Protein AF-A0A4P2Q8H9-F1 (afdb_monomer)

Solvent-accessible surface area (backbone atoms only — not comparable to full-atom values): 14369 Å² total; per-residue (Å²): 110,72,77,58,32,63,57,34,48,79,73,37,26,34,75,40,82,74,51,70,56,96,88,41,79,36,71,43,71,35,49,57,76,46,55,92,71,66,70,66,67,62,47,38,24,31,23,75,58,88,74,45,71,41,70,80,34,80,90,81,62,42,73,41,63,75,48,62,61,93,50,45,43,73,49,68,64,86,59,54,69,67,22,42,27,29,47,59,52,37,52,49,51,14,66,76,68,71,44,85,46,67,70,56,25,50,54,51,50,53,48,53,44,59,69,21,51,59,84,93,36,59,31,54,53,42,51,56,49,24,49,54,68,68,35,64,93,35,42,56,52,29,58,31,82,38,37,29,26,44,68,82,78,64,73,69,56,52,73,73,59,39,73,77,53,55,71,74,42,56,37,54,26,38,34,36,34,46,64,77,41,35,36,37,42,38,66,48,48,68,77,56,38,26,46,98,86,68,44,84,27,69,67,47,38,53,50,52,56,49,51,53,50,52,42,41,76,73,40,34,49,78,45,78,40,53,32,86,66,32,78,52,80,79,32,35,58,56,49,36,55,49,52,54,51,50,29,62,74,71,69,60,62,58,74,128

Sequence (256 aa):
MQTINKTLRRCGVELRETGNEGGYPVFTMVSLFRGNQGRPKNLIFASPVKPDLRFRDAVNNDIEIVANADRVLVYDRPIGTDGLRWRDLQSWWADAYGIASEEESKRTLYRRLKESLPEESPPQRLLFRAFFESFRSEVPALPALLPEVWLHWDPKTVRERGPDALARFRMDFLLLLPANVRIVIEVDGKSHYTDENGRACATKYAAMMAADRDLRLAGYDVYRFGAVELESDDDVKRVKDFFAALFKKYGVTAER

Foldseek 3Di:
DVVVQVVVVVVQWGWDFADADPNHTDTDIAGVLLPCPDFPQKWKFLALDDFDWDQPDPVSRRIDGPPDPVRIDIDRDTAGLFWAAPLNVLVSQCVVVVPPDSVVSSVVVLVSQLVSADPVQLLLNQLSVLVCVLQVVLRRQHFDWTAFIADDDDPVVCVVPDDVVRVLRTAGTWTQGHSRAIETEHEDEQVQQADPVSHGDVVSVVVNVVSVVVCVSNRYHYHYHYSVCRDDNVSSVVSSVVVVVVCVVVVRDSDD

Mean predicted aligned error: 9.06 Å

Structure (mmCIF, N/CA/C/O backbone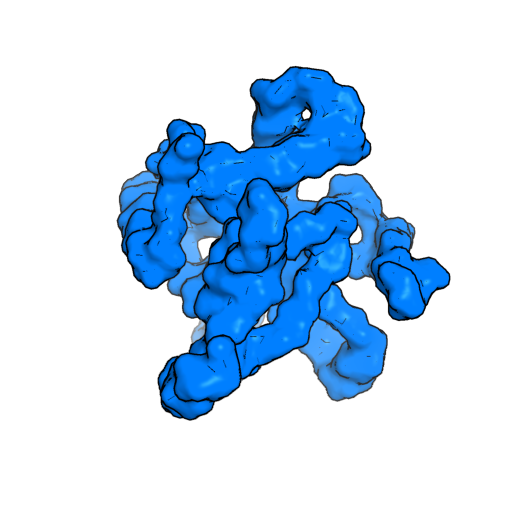):
data_AF-A0A4P2Q8H9-F1
#
_entry.id   AF-A0A4P2Q8H9-F1
#
loop_
_atom_site.group_PDB
_atom_site.id
_atom_site.type_symbol
_atom_site.label_atom_id
_atom_site.label_alt_id
_atom_site.label_comp_id
_atom_site.label_asym_id
_atom_site.label_entity_id
_atom_site.label_seq_id
_atom_site.pdbx_PDB_ins_code
_atom_site.Cartn_x
_atom_site.Cartn_y
_atom_site.Cartn_z
_atom_site.occupancy
_atom_site.B_iso_or_equiv
_atom_site.auth_seq_id
_atom_site.auth_comp_id
_atom_site.auth_asym_id
_atom_site.auth_atom_id
_atom_site.pdbx_PDB_model_num
ATOM 1 N N . MET A 1 1 ? -33.352 7.399 2.316 1.00 59.47 1 MET A N 1
ATOM 2 C CA . MET A 1 1 ? -32.181 6.717 1.712 1.00 59.47 1 MET A CA 1
ATOM 3 C C . MET A 1 1 ? -32.302 6.556 0.188 1.00 59.47 1 MET A C 1
ATOM 5 O O . MET A 1 1 ? -31.477 7.119 -0.521 1.00 59.47 1 MET A O 1
ATOM 9 N N . GLN A 1 2 ? -33.347 5.900 -0.346 1.00 66.75 2 GLN A N 1
ATOM 10 C CA . GLN A 1 2 ? -33.516 5.699 -1.804 1.00 66.75 2 GLN A CA 1
ATOM 11 C C . GLN A 1 2 ? -33.539 6.998 -2.637 1.00 66.75 2 GLN A C 1
ATOM 13 O O . GLN A 1 2 ? -32.914 7.051 -3.695 1.00 66.75 2 GLN A O 1
ATOM 18 N N . THR A 1 3 ? -34.185 8.065 -2.152 1.00 78.31 3 THR A N 1
ATOM 19 C CA . THR A 1 3 ? -34.241 9.362 -2.854 1.00 78.31 3 THR A CA 1
ATOM 20 C C . THR A 1 3 ? -32.865 10.019 -2.989 1.00 78.31 3 THR A C 1
ATOM 22 O O . THR A 1 3 ? -32.535 10.537 -4.050 1.00 78.31 3 THR A O 1
ATOM 25 N N . ILE A 1 4 ? -32.037 9.940 -1.941 1.00 81.00 4 ILE A N 1
ATOM 26 C CA . ILE A 1 4 ? -30.677 10.500 -1.919 1.00 81.00 4 ILE A CA 1
ATOM 27 C C . ILE A 1 4 ? -29.755 9.657 -2.812 1.00 81.00 4 ILE A C 1
ATOM 29 O O . ILE A 1 4 ? -29.062 10.191 -3.679 1.00 81.00 4 ILE A O 1
ATOM 33 N N . ASN A 1 5 ? -29.822 8.327 -2.680 1.00 84.38 5 ASN A N 1
ATOM 34 C CA . ASN A 1 5 ? -29.001 7.406 -3.468 1.00 84.38 5 ASN A CA 1
ATOM 35 C C . ASN A 1 5 ? -29.280 7.489 -4.973 1.00 84.38 5 ASN A C 1
ATOM 37 O O . ASN A 1 5 ? -28.366 7.268 -5.759 1.00 84.38 5 ASN A O 1
ATOM 41 N N . LYS A 1 6 ? -30.493 7.862 -5.403 1.00 83.81 6 LYS A N 1
ATOM 42 C CA . LYS A 1 6 ? -30.805 8.092 -6.825 1.00 83.81 6 LYS A CA 1
ATOM 43 C C . LYS A 1 6 ? -29.909 9.167 -7.451 1.00 83.81 6 LYS A C 1
ATOM 45 O O . LYS A 1 6 ? -29.475 9.005 -8.591 1.00 83.81 6 LYS A O 1
ATOM 50 N N . THR A 1 7 ? -29.629 10.239 -6.713 1.00 83.12 7 THR A N 1
ATOM 51 C CA . THR A 1 7 ? -28.750 11.326 -7.166 1.00 83.12 7 THR A CA 1
ATOM 52 C C . THR A 1 7 ? -27.285 10.960 -6.963 1.00 83.12 7 THR A C 1
ATOM 54 O O . THR A 1 7 ? -26.507 11.062 -7.907 1.00 83.12 7 THR A O 1
ATOM 57 N N . LEU A 1 8 ? -26.923 10.445 -5.782 1.00 83.44 8 LEU A N 1
ATOM 58 C CA . LEU A 1 8 ? -25.548 10.042 -5.459 1.00 83.44 8 LEU A CA 1
ATOM 59 C C . LEU A 1 8 ? -24.992 9.002 -6.443 1.00 83.44 8 LEU A C 1
ATOM 61 O O . LEU A 1 8 ? -23.836 9.097 -6.852 1.00 83.44 8 LEU A O 1
ATOM 65 N N . ARG A 1 9 ? -25.833 8.071 -6.915 1.00 82.25 9 ARG A N 1
ATOM 66 C CA . ARG A 1 9 ? -25.443 7.052 -7.901 1.00 82.25 9 ARG A CA 1
ATOM 67 C C . ARG A 1 9 ? -24.940 7.644 -9.211 1.00 82.25 9 ARG A C 1
ATOM 69 O O . ARG A 1 9 ? -24.030 7.084 -9.812 1.00 82.25 9 ARG A O 1
ATOM 76 N N . ARG A 1 10 ? -25.478 8.793 -9.633 1.00 79.88 10 ARG A N 1
ATOM 77 C CA . ARG A 1 10 ? -25.002 9.515 -10.829 1.00 79.88 10 ARG A CA 1
ATOM 78 C C . ARG A 1 10 ? -23.607 10.106 -10.628 1.00 79.88 10 ARG A C 1
ATOM 80 O O . ARG A 1 10 ? -22.887 10.296 -11.598 1.00 79.88 10 ARG A O 1
ATOM 87 N N . CYS A 1 11 ? -23.230 10.353 -9.377 1.00 76.19 11 CYS A N 1
ATOM 88 C CA . CYS A 1 11 ? -21.899 10.783 -8.960 1.00 76.19 11 CYS A CA 1
ATOM 89 C C . CYS A 1 11 ? -20.991 9.600 -8.581 1.00 76.19 11 CYS A C 1
ATOM 91 O O . CYS A 1 11 ? -19.880 9.816 -8.105 1.00 76.19 11 CYS A O 1
ATOM 93 N N . GLY A 1 12 ? -21.449 8.355 -8.765 1.00 70.69 12 GLY A N 1
ATOM 94 C CA . GLY A 1 12 ? -20.651 7.169 -8.469 1.00 70.69 12 GLY A CA 1
ATOM 95 C C . GLY A 1 12 ? -20.454 6.869 -6.993 1.00 70.69 12 GLY A C 1
ATOM 96 O O . GLY A 1 12 ? -19.470 6.223 -6.635 1.00 70.69 12 GLY A O 1
ATOM 97 N N . VAL A 1 13 ? -21.358 7.338 -6.138 1.00 79.75 13 VAL A N 1
ATOM 98 C CA . VAL A 1 13 ? -21.360 7.062 -4.701 1.00 79.75 13 VAL A CA 1
ATOM 99 C C . VAL A 1 13 ? -22.746 6.602 -4.259 1.00 79.75 13 VAL A C 1
ATOM 101 O O . VAL A 1 13 ? -23.753 6.889 -4.903 1.00 79.75 13 VAL A O 1
ATOM 104 N N . GLU A 1 14 ? -22.833 5.872 -3.159 1.00 84.44 14 GLU A N 1
ATOM 105 C CA . GLU A 1 14 ? -24.098 5.620 -2.478 1.00 84.44 14 GLU A CA 1
ATOM 106 C C . GLU A 1 14 ? -23.918 5.725 -0.971 1.00 84.44 14 GLU A C 1
ATOM 108 O O . GLU A 1 14 ? -22.868 5.399 -0.429 1.00 84.44 14 GLU A O 1
ATOM 113 N N . LEU A 1 15 ? -24.954 6.186 -0.287 1.00 85.19 15 LEU A N 1
ATOM 114 C CA . LEU A 1 15 ? -25.038 6.098 1.154 1.00 85.19 15 LEU A CA 1
ATOM 115 C C . LEU A 1 15 ? -25.428 4.659 1.516 1.00 85.19 15 LEU A C 1
ATOM 117 O O . LEU A 1 15 ? -26.455 4.164 1.041 1.00 85.19 15 LEU A O 1
ATOM 121 N N . ARG A 1 16 ? -24.617 3.985 2.330 1.00 79.88 16 ARG A N 1
ATOM 122 C CA . ARG A 1 16 ? -24.868 2.622 2.810 1.00 79.88 16 ARG A CA 1
ATOM 123 C C . ARG A 1 16 ? -24.842 2.611 4.332 1.00 79.88 16 ARG A C 1
ATOM 125 O O . ARG A 1 16 ? -24.010 3.277 4.937 1.00 79.88 16 ARG A O 1
ATOM 132 N N . GLU A 1 17 ? -25.763 1.871 4.938 1.00 81.88 17 GLU A N 1
ATOM 133 C CA . GLU A 1 17 ? -25.714 1.584 6.371 1.00 81.88 17 GLU A CA 1
ATOM 134 C C . GLU A 1 17 ? -24.533 0.648 6.634 1.00 81.88 17 GLU A C 1
ATOM 136 O O . GLU A 1 17 ? -24.428 -0.417 6.022 1.00 81.88 17 GLU A O 1
ATOM 141 N N . THR A 1 18 ? -23.606 1.076 7.481 1.00 72.12 18 THR A N 1
ATOM 142 C CA . THR A 1 18 ? -22.336 0.376 7.714 1.00 72.12 18 THR A CA 1
ATOM 143 C C . THR A 1 18 ? -22.093 0.007 9.164 1.00 72.12 18 THR A C 1
ATOM 145 O O . THR A 1 18 ? -21.139 -0.718 9.442 1.00 72.12 18 THR A O 1
ATOM 148 N N . GLY A 1 19 ? -22.936 0.472 10.081 1.00 71.38 19 GLY A N 1
ATOM 149 C CA . GLY A 1 19 ? -22.809 0.163 11.495 1.00 71.38 19 GLY A CA 1
ATOM 150 C C . GLY A 1 19 ? -24.000 0.649 12.302 1.00 71.38 19 GLY A C 1
ATOM 151 O O . GLY A 1 19 ? -24.980 1.152 11.756 1.00 71.38 19 GLY A O 1
ATOM 152 N N . ASN A 1 20 ? -23.886 0.503 13.614 1.00 79.50 20 ASN A N 1
ATOM 153 C CA . ASN A 1 20 ? -24.847 0.993 14.586 1.00 79.50 20 ASN A CA 1
ATOM 154 C C . ASN A 1 20 ? -24.067 1.607 15.754 1.00 79.50 20 ASN A C 1
ATOM 156 O O . ASN A 1 20 ? -23.158 0.966 16.278 1.00 79.50 20 ASN A O 1
ATOM 160 N N . GLU A 1 21 ? -24.408 2.833 16.136 1.00 73.56 21 GLU A N 1
ATOM 161 C CA . GLU A 1 21 ? -23.806 3.541 17.262 1.00 73.56 21 GLU A CA 1
ATOM 162 C C . GLU A 1 21 ? -24.919 4.027 18.194 1.00 73.56 21 GLU A C 1
ATOM 164 O O . GLU A 1 21 ? -25.813 4.773 17.793 1.00 73.56 21 GLU A O 1
ATOM 169 N N . GLY A 1 22 ? -24.918 3.540 19.438 1.00 71.69 22 GLY A N 1
ATOM 170 C CA . GLY A 1 22 ? -25.931 3.909 20.434 1.00 71.69 22 GLY A CA 1
ATOM 171 C C . GLY A 1 22 ? -27.374 3.546 20.052 1.00 71.69 22 GLY A C 1
ATOM 172 O O . GLY A 1 22 ? -28.301 4.215 20.500 1.00 71.69 22 GLY A O 1
ATOM 173 N N . GLY A 1 23 ? -27.580 2.526 19.211 1.00 76.81 23 GLY A N 1
ATOM 174 C CA . GLY A 1 23 ? -28.897 2.134 18.700 1.00 76.81 23 GLY A CA 1
ATOM 175 C C . GLY A 1 23 ? -29.284 2.811 17.381 1.00 76.81 23 GLY A C 1
ATOM 176 O O . GLY A 1 23 ? -30.289 2.423 16.784 1.00 76.81 23 GLY A O 1
ATOM 177 N N . TYR A 1 24 ? -28.487 3.763 16.887 1.00 76.38 24 TYR A N 1
ATOM 178 C CA . TYR A 1 24 ? -28.752 4.482 15.644 1.00 76.38 24 TYR A CA 1
ATOM 179 C C . TYR A 1 24 ? -27.911 3.938 14.482 1.00 76.38 24 TYR A C 1
ATOM 181 O O . TYR A 1 24 ? -26.711 3.710 14.648 1.00 76.38 24 TYR A O 1
ATOM 189 N N . PRO A 1 25 ? -28.503 3.742 13.290 1.00 80.81 25 PRO A N 1
ATOM 190 C CA . PRO A 1 25 ? -27.762 3.295 12.117 1.00 80.81 25 PRO A CA 1
ATOM 191 C C . PRO A 1 25 ? -26.747 4.354 11.669 1.00 80.81 25 PRO A C 1
ATOM 193 O O . PRO A 1 25 ? -27.095 5.510 11.417 1.00 80.81 25 PRO A O 1
ATOM 196 N N . VAL A 1 26 ? -25.489 3.936 11.532 1.00 80.31 26 VAL A N 1
ATOM 197 C CA . VAL A 1 26 ? -24.398 4.747 10.986 1.00 80.31 26 VAL A CA 1
ATOM 198 C C . VAL A 1 26 ? -24.323 4.508 9.488 1.00 80.31 26 VAL A C 1
ATOM 200 O O . VAL A 1 26 ? -24.253 3.367 9.023 1.00 80.31 26 VAL A O 1
ATOM 203 N N . PHE A 1 27 ? -24.304 5.597 8.728 1.00 82.06 27 PHE A N 1
ATOM 204 C CA . PHE A 1 27 ? -24.235 5.562 7.276 1.00 82.06 27 PHE A CA 1
ATOM 205 C C . PHE A 1 27 ? -22.916 6.146 6.781 1.00 82.06 27 PHE A C 1
ATOM 207 O O . PHE A 1 27 ? -22.535 7.243 7.182 1.00 82.06 27 PHE A O 1
ATOM 214 N N . THR A 1 28 ? -22.259 5.467 5.843 1.00 73.75 28 THR A N 1
ATOM 215 C CA . THR A 1 28 ? -21.120 6.029 5.102 1.00 73.75 28 THR A CA 1
ATOM 216 C C . THR A 1 28 ? -21.429 6.148 3.619 1.00 73.75 28 THR A C 1
ATOM 218 O O . THR A 1 28 ? -22.194 5.368 3.048 1.00 73.75 28 THR A O 1
ATOM 221 N N . MET A 1 29 ? -20.814 7.143 2.977 1.00 74.62 29 MET A N 1
ATOM 222 C CA . MET A 1 29 ? -20.752 7.193 1.521 1.00 74.62 29 MET A CA 1
ATOM 223 C C . MET A 1 29 ? -19.716 6.185 1.034 1.00 74.62 29 MET A C 1
ATOM 225 O O . MET A 1 29 ? -18.536 6.288 1.359 1.00 74.62 29 MET A O 1
ATOM 229 N N . VAL A 1 30 ? -20.157 5.226 0.230 1.00 71.00 30 VAL A N 1
ATOM 230 C CA . VAL A 1 30 ? -19.296 4.255 -0.439 1.00 71.00 30 VAL A CA 1
ATOM 231 C C . VAL A 1 30 ? -19.239 4.579 -1.926 1.00 71.00 30 VAL A C 1
ATOM 233 O O . VAL A 1 30 ? -20.244 4.948 -2.532 1.00 71.00 30 VAL A O 1
ATOM 236 N N . SER A 1 31 ? -18.060 4.464 -2.532 1.00 68.06 31 SER A N 1
ATOM 237 C CA . SER A 1 31 ? -17.944 4.577 -3.986 1.00 68.06 31 SER A CA 1
ATOM 238 C C . SER A 1 31 ? -18.586 3.362 -4.657 1.00 68.06 31 SER A C 1
ATOM 240 O O . SER A 1 31 ? -18.424 2.236 -4.204 1.00 68.06 31 SER A O 1
ATOM 242 N N . LEU A 1 32 ? -19.310 3.596 -5.747 1.00 64.25 32 LEU A N 1
ATOM 243 C CA . LEU A 1 32 ? -19.867 2.562 -6.621 1.00 64.25 32 LEU A CA 1
ATOM 244 C C . LEU A 1 32 ? -18.863 2.107 -7.681 1.00 64.25 32 LEU A C 1
ATOM 246 O O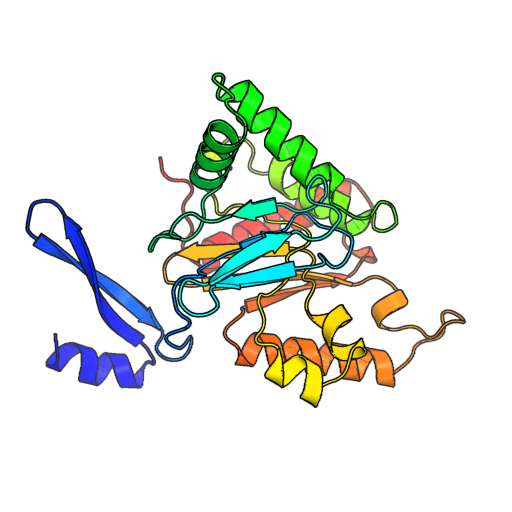 . LEU A 1 32 ? -18.962 0.992 -8.183 1.00 64.25 32 LEU A O 1
ATOM 250 N N . PHE A 1 33 ? -17.910 2.974 -8.031 1.00 56.66 33 PHE A N 1
ATOM 251 C CA . PHE A 1 33 ? -16.855 2.673 -9.002 1.00 56.66 33 PHE A CA 1
ATOM 252 C C . PHE A 1 33 ? -15.749 1.810 -8.397 1.00 56.66 33 PHE A C 1
ATOM 254 O O . PHE A 1 33 ? -15.178 0.962 -9.075 1.00 56.66 33 PHE A O 1
ATOM 261 N N . ARG A 1 34 ? -15.486 1.975 -7.097 1.00 58.12 34 ARG A N 1
ATOM 262 C CA . ARG A 1 34 ? -14.737 0.999 -6.305 1.00 58.12 34 ARG A CA 1
ATOM 263 C C . ARG A 1 34 ? -15.758 -0.053 -5.902 1.00 58.12 34 ARG A C 1
ATOM 265 O O . ARG A 1 34 ? -16.435 0.131 -4.901 1.00 58.12 34 ARG A O 1
ATOM 272 N N . GLY A 1 35 ? -15.979 -1.047 -6.766 1.00 44.06 35 GLY A N 1
ATOM 273 C CA . GLY A 1 35 ? -17.073 -2.015 -6.634 1.00 44.06 35 GLY A CA 1
ATOM 274 C C . GLY A 1 35 ? -17.166 -2.674 -5.252 1.00 44.06 35 GLY A C 1
ATOM 275 O O . GLY A 1 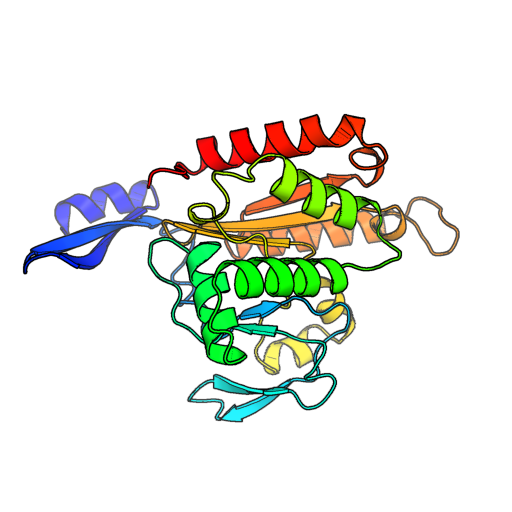35 ? -16.338 -2.451 -4.374 1.00 44.06 35 GLY A O 1
ATOM 276 N N . ASN A 1 36 ? -18.163 -3.541 -5.066 1.00 41.69 36 ASN A N 1
ATOM 277 C CA . ASN A 1 36 ? -18.359 -4.362 -3.863 1.00 41.69 36 ASN A CA 1
ATOM 278 C C . ASN A 1 36 ? -17.244 -5.426 -3.718 1.00 41.69 36 ASN A C 1
ATOM 280 O O . ASN A 1 36 ? -17.510 -6.619 -3.615 1.00 41.69 36 ASN A O 1
ATOM 284 N N . GLN A 1 37 ? -15.988 -4.988 -3.784 1.00 50.31 37 GLN A N 1
ATOM 285 C CA . GLN A 1 37 ? -14.780 -5.711 -3.469 1.00 50.31 37 GLN A CA 1
ATOM 286 C C . GLN A 1 37 ? -14.950 -6.084 -2.003 1.00 50.31 37 GLN A C 1
ATOM 288 O O . GLN A 1 37 ? -14.787 -5.228 -1.133 1.00 50.31 37 GLN A O 1
ATOM 293 N N . GLY A 1 38 ? -15.412 -7.309 -1.740 1.00 49.09 38 GLY A N 1
ATOM 294 C CA . GLY A 1 38 ? -15.727 -7.774 -0.394 1.00 49.09 38 GLY A CA 1
ATOM 295 C C . GLY A 1 38 ? -14.616 -7.426 0.598 1.00 49.09 38 GLY A C 1
ATOM 296 O O . GLY A 1 38 ? -13.462 -7.211 0.205 1.00 49.09 38 GLY A O 1
ATOM 297 N N . ARG A 1 39 ? -14.967 -7.346 1.888 1.00 51.59 39 ARG A N 1
ATOM 298 C CA . ARG A 1 39 ? -13.966 -7.177 2.950 1.00 51.59 39 ARG A CA 1
ATOM 299 C C . ARG A 1 39 ? -12.846 -8.201 2.706 1.00 51.59 39 ARG A C 1
ATOM 301 O O . ARG A 1 39 ? -13.188 -9.371 2.507 1.00 51.59 39 ARG A O 1
ATOM 308 N N . PRO A 1 40 ? -11.567 -7.783 2.623 1.00 54.22 40 PRO A N 1
ATOM 309 C CA . PRO A 1 40 ? -10.467 -8.716 2.414 1.00 54.22 40 PRO A CA 1
ATOM 310 C C . PRO A 1 40 ? -10.580 -9.822 3.460 1.00 54.22 40 PRO A C 1
ATOM 312 O O . PRO A 1 40 ? -10.629 -9.517 4.647 1.00 54.22 40 PRO A O 1
ATOM 315 N N . LYS A 1 41 ? -10.738 -11.075 3.018 1.00 60.00 41 LYS A N 1
ATOM 316 C CA . LYS A 1 41 ? -10.956 -12.193 3.945 1.00 60.00 41 LYS A CA 1
ATOM 317 C C . LYS A 1 41 ? -9.658 -12.577 4.647 1.00 60.00 41 LYS A C 1
ATOM 319 O O . LYS A 1 41 ? -9.672 -12.734 5.852 1.00 60.00 41 LYS A O 1
ATOM 324 N N . ASN A 1 42 ? -8.561 -12.636 3.889 1.00 68.25 42 ASN A N 1
ATOM 325 C CA . ASN A 1 42 ? -7.206 -12.852 4.388 1.00 68.25 42 ASN A CA 1
ATOM 326 C C . ASN A 1 42 ? -6.241 -11.939 3.629 1.00 68.25 42 ASN A C 1
ATOM 328 O O . ASN A 1 42 ? -6.324 -11.833 2.400 1.00 68.25 42 ASN A O 1
ATOM 332 N N . LEU A 1 43 ? -5.330 -11.291 4.349 1.00 82.19 43 LEU A N 1
ATOM 333 C CA . LEU A 1 43 ? -4.305 -10.421 3.782 1.00 82.19 43 LEU A CA 1
ATOM 334 C C . LEU A 1 43 ? -2.932 -11.045 4.002 1.00 82.19 43 LEU A C 1
ATOM 336 O O . LEU A 1 43 ? -2.520 -11.256 5.139 1.00 82.19 43 LEU A O 1
ATOM 340 N N . ILE A 1 44 ? -2.241 -11.345 2.905 1.00 85.88 44 ILE A N 1
ATOM 341 C CA . ILE A 1 44 ? -0.940 -12.012 2.920 1.00 85.88 44 ILE A CA 1
ATOM 342 C C . ILE A 1 44 ? 0.133 -10.970 2.621 1.00 85.88 44 ILE A C 1
ATOM 344 O O . ILE A 1 44 ? 0.103 -10.345 1.563 1.00 85.88 44 ILE A O 1
ATOM 348 N N . PHE A 1 45 ? 1.057 -10.753 3.549 1.00 91.19 45 PHE A N 1
ATOM 349 C CA . PHE A 1 45 ? 2.037 -9.670 3.466 1.00 91.19 45 PHE A CA 1
ATOM 350 C C . PHE A 1 45 ? 3.346 -10.030 4.165 1.00 91.19 45 PHE A C 1
ATOM 352 O O . PHE A 1 45 ? 3.490 -11.107 4.753 1.00 91.19 45 PHE A O 1
ATOM 359 N N . ALA A 1 46 ? 4.308 -9.111 4.087 1.00 90.44 46 ALA A N 1
ATOM 360 C CA . ALA A 1 46 ? 5.637 -9.241 4.662 1.00 90.44 46 ALA A CA 1
ATOM 361 C C . ALA A 1 46 ? 6.343 -10.533 4.216 1.00 90.44 46 ALA A C 1
ATOM 363 O O . ALA A 1 46 ? 6.988 -11.208 5.034 1.00 90.44 46 ALA A O 1
ATOM 364 N N . SER A 1 47 ? 6.200 -10.863 2.924 1.00 84.69 47 SER A N 1
ATOM 365 C CA . SER A 1 47 ? 6.785 -12.052 2.315 1.00 84.69 47 SER A CA 1
ATOM 366 C C . SER A 1 47 ? 7.570 -11.748 1.031 1.00 84.69 47 SER A C 1
ATOM 368 O O . SER A 1 47 ? 6.959 -11.532 -0.021 1.00 84.69 47 SER A O 1
ATOM 370 N N . PRO A 1 48 ? 8.917 -11.803 1.077 1.00 73.75 48 PRO A N 1
ATOM 371 C CA . PRO A 1 48 ? 9.749 -11.514 -0.092 1.00 73.75 48 PRO A CA 1
ATOM 372 C C . PRO A 1 48 ? 9.636 -12.595 -1.176 1.00 73.75 48 PRO A C 1
ATOM 374 O O . PRO A 1 48 ? 9.905 -12.339 -2.346 1.00 73.75 48 PRO A O 1
ATOM 377 N N . VAL A 1 49 ? 9.229 -13.813 -0.811 1.00 72.12 49 VAL A N 1
ATOM 378 C CA . VAL A 1 49 ? 9.080 -14.946 -1.731 1.00 72.12 49 VAL A CA 1
ATOM 379 C C . VAL A 1 49 ? 7.604 -15.275 -1.869 1.00 72.12 49 VAL A C 1
ATOM 381 O O . VAL A 1 49 ? 6.840 -15.118 -0.923 1.00 72.12 49 VAL A O 1
ATOM 384 N N . LYS A 1 50 ? 7.194 -15.772 -3.039 1.00 67.00 50 LYS A N 1
ATOM 385 C CA . LYS A 1 50 ? 5.823 -16.243 -3.227 1.00 67.00 50 LYS A CA 1
ATOM 386 C C . LYS A 1 50 ? 5.464 -17.288 -2.162 1.00 67.00 50 LYS A C 1
ATOM 388 O O . LYS A 1 50 ? 6.127 -18.328 -2.112 1.00 67.00 50 LYS A O 1
ATOM 393 N N . PRO A 1 51 ? 4.416 -17.057 -1.355 1.00 62.97 51 PRO A N 1
ATOM 394 C CA . PRO A 1 51 ? 3.977 -18.037 -0.381 1.00 62.97 51 PRO A CA 1
ATOM 395 C C . PRO A 1 51 ? 3.343 -19.234 -1.098 1.00 62.97 51 PRO A C 1
ATOM 397 O O . PRO A 1 51 ? 2.555 -19.065 -2.034 1.00 62.97 51 PRO A O 1
ATOM 400 N N . ASP A 1 52 ? 3.682 -20.447 -0.659 1.00 65.25 52 ASP A N 1
ATOM 401 C CA . ASP A 1 52 ? 2.959 -21.653 -1.065 1.00 65.25 52 ASP A CA 1
ATOM 402 C C . ASP A 1 52 ? 1.741 -21.805 -0.149 1.00 65.25 52 ASP A C 1
ATOM 404 O O . ASP A 1 52 ? 1.873 -22.117 1.036 1.00 65.25 52 ASP A O 1
ATOM 408 N N . LEU A 1 53 ? 0.562 -21.497 -0.687 1.00 62.44 53 LEU A N 1
ATOM 409 C CA . LEU A 1 53 ? -0.701 -21.463 0.043 1.00 62.44 53 LEU A CA 1
ATOM 410 C C . LEU A 1 53 ? -1.621 -22.565 -0.478 1.00 62.44 53 LEU A C 1
ATOM 412 O O . LEU A 1 53 ? -1.885 -22.645 -1.680 1.00 62.44 53 LEU A O 1
ATOM 416 N N . ARG A 1 54 ? -2.160 -23.383 0.427 1.00 56.38 54 ARG A N 1
ATOM 417 C CA . ARG A 1 54 ? -3.222 -24.350 0.125 1.00 56.38 54 ARG A CA 1
ATOM 418 C C . ARG A 1 54 ? -4.495 -23.957 0.846 1.00 56.38 54 ARG A C 1
ATOM 420 O O . ARG A 1 54 ? -4.469 -23.570 2.006 1.00 56.38 54 ARG A O 1
ATOM 427 N N . PHE A 1 55 ? -5.621 -24.089 0.160 1.00 50.56 55 PHE A N 1
ATOM 428 C CA . PHE A 1 55 ? -6.921 -23.974 0.804 1.00 50.56 55 PHE A CA 1
ATOM 429 C C . PHE A 1 55 ? -7.230 -25.284 1.520 1.00 50.56 55 PHE A C 1
ATOM 431 O O . PHE A 1 55 ? -7.315 -26.327 0.871 1.00 50.56 55 PHE A O 1
ATOM 438 N N . ARG A 1 56 ? -7.406 -25.226 2.841 1.00 46.94 56 ARG A N 1
ATOM 439 C CA . ARG A 1 56 ? -7.987 -26.337 3.607 1.00 46.94 56 ARG A CA 1
ATOM 440 C C . ARG A 1 56 ? -9.492 -26.410 3.380 1.00 46.94 56 ARG A C 1
ATOM 442 O O . ARG A 1 56 ? -10.028 -27.496 3.189 1.00 46.94 56 ARG A O 1
ATOM 449 N N . ASP A 1 57 ? -10.142 -25.250 3.328 1.00 43.19 57 ASP A N 1
ATOM 450 C CA . ASP A 1 57 ? -11.569 -25.109 3.054 1.00 43.19 57 ASP A CA 1
ATOM 451 C C . ASP A 1 57 ? -11.806 -23.899 2.137 1.00 43.19 57 ASP A C 1
ATOM 453 O O . ASP A 1 57 ? -11.599 -22.747 2.519 1.00 43.19 57 ASP A O 1
ATOM 457 N N . ALA A 1 58 ? -12.243 -24.155 0.902 1.00 41.22 58 ALA A N 1
ATOM 458 C CA . ALA A 1 58 ? -12.526 -23.108 -0.081 1.00 41.22 58 ALA A CA 1
ATOM 459 C C . ALA A 1 58 ? -13.808 -22.310 0.234 1.00 41.22 58 ALA A C 1
ATOM 461 O O . ALA A 1 58 ? -13.940 -21.158 -0.184 1.00 41.22 58 ALA A O 1
ATOM 462 N N . VAL A 1 59 ? -14.749 -22.900 0.976 1.00 36.31 59 VAL A N 1
ATOM 463 C CA . VAL A 1 59 ? -16.008 -22.255 1.372 1.00 36.31 59 VAL A CA 1
ATOM 464 C C . VAL A 1 59 ? -15.726 -21.232 2.471 1.00 36.31 59 VAL A C 1
ATOM 466 O O . VAL A 1 59 ? -16.133 -20.070 2.361 1.00 36.31 59 VAL A O 1
ATOM 469 N N . ASN A 1 60 ? -14.937 -21.632 3.470 1.00 41.78 60 ASN A N 1
ATOM 470 C CA . ASN A 1 60 ? -14.544 -20.770 4.588 1.00 41.78 60 ASN A CA 1
ATOM 471 C C . ASN A 1 60 ? -13.307 -19.904 4.297 1.00 41.78 60 ASN A C 1
ATOM 473 O O . ASN A 1 60 ? -13.086 -18.909 4.976 1.00 41.78 60 ASN A O 1
ATOM 477 N N . ASN A 1 61 ? -12.604 -20.161 3.186 1.00 47.81 61 ASN A N 1
ATOM 478 C CA . ASN A 1 61 ? -11.336 -19.516 2.820 1.00 47.81 61 ASN A CA 1
ATOM 479 C C . ASN A 1 61 ? -10.234 -19.754 3.865 1.00 47.81 61 ASN A C 1
ATOM 481 O O . ASN A 1 61 ? -9.401 -18.878 4.089 1.00 47.81 61 ASN A O 1
ATOM 485 N N . ASP A 1 62 ? -10.205 -20.944 4.467 1.00 50.72 62 ASP A N 1
ATOM 486 C CA . ASP A 1 62 ? -9.144 -21.336 5.392 1.00 50.72 62 ASP A CA 1
ATOM 487 C C . ASP A 1 62 ? -7.869 -21.615 4.596 1.00 50.72 62 ASP A C 1
ATOM 489 O O . ASP A 1 62 ? -7.798 -22.566 3.807 1.00 50.72 62 ASP A O 1
ATOM 493 N N . ILE A 1 63 ? -6.867 -20.755 4.782 1.00 57.31 63 ILE A N 1
ATOM 494 C CA . ILE A 1 63 ? -5.577 -20.841 4.101 1.00 57.31 63 ILE A CA 1
ATOM 495 C C . ILE A 1 63 ? -4.568 -21.514 5.032 1.00 57.31 63 ILE A C 1
ATOM 497 O O . ILE A 1 63 ? -4.364 -21.090 6.165 1.00 57.31 63 ILE A O 1
ATOM 501 N N . GLU A 1 64 ? -3.893 -22.537 4.528 1.00 55.84 64 GLU A N 1
ATOM 502 C CA . GLU A 1 64 ? -2.711 -23.132 5.135 1.00 55.84 64 GLU A CA 1
ATOM 503 C C . GLU A 1 64 ? -1.463 -22.697 4.369 1.00 55.84 64 GLU A C 1
ATOM 505 O O . GLU A 1 64 ? -1.397 -22.810 3.141 1.00 55.84 64 GLU A O 1
ATOM 510 N N . ILE A 1 65 ? -0.455 -22.227 5.104 1.00 58.62 65 ILE A N 1
ATOM 511 C CA . ILE A 1 65 ? 0.875 -21.984 4.550 1.00 58.62 65 ILE A CA 1
ATOM 512 C C . ILE A 1 65 ? 1.607 -23.325 4.508 1.00 58.62 65 ILE A C 1
ATOM 514 O O . ILE A 1 65 ? 1.924 -23.903 5.544 1.00 58.62 65 ILE A O 1
ATOM 518 N N . VAL A 1 66 ? 1.867 -23.821 3.303 1.00 54.91 66 VAL A N 1
ATOM 519 C CA . VAL A 1 66 ? 2.493 -25.130 3.061 1.00 54.91 66 VAL A CA 1
ATOM 520 C C . VAL A 1 66 ? 4.001 -25.072 3.289 1.00 54.91 66 VAL A C 1
ATOM 522 O O . VAL A 1 66 ? 4.602 -26.047 3.733 1.00 54.91 66 VAL A O 1
ATOM 525 N N . ALA A 1 67 ? 4.616 -23.925 2.991 1.00 53.59 67 ALA A N 1
ATOM 526 C CA . ALA A 1 67 ? 6.046 -23.694 3.142 1.00 53.59 67 ALA A CA 1
ATOM 527 C C . ALA A 1 67 ? 6.339 -22.224 3.479 1.00 53.59 67 ALA A C 1
ATOM 529 O O . ALA A 1 67 ? 5.656 -21.323 2.993 1.00 53.59 67 ALA A O 1
ATOM 530 N N . ASN A 1 68 ? 7.399 -21.989 4.261 1.00 61.12 68 ASN A N 1
ATOM 531 C CA . ASN A 1 68 ? 7.852 -20.665 4.715 1.00 61.12 68 ASN A CA 1
ATOM 532 C C . ASN A 1 68 ? 6.857 -19.925 5.633 1.00 61.12 68 ASN A C 1
ATOM 534 O O . ASN A 1 68 ? 6.721 -18.705 5.541 1.00 61.12 68 ASN A O 1
ATOM 538 N N . ALA A 1 69 ? 6.165 -20.645 6.523 1.00 61.94 69 ALA A N 1
ATOM 539 C CA . ALA A 1 69 ? 5.228 -20.058 7.492 1.00 61.94 69 ALA A CA 1
ATOM 540 C C . ALA A 1 69 ? 5.865 -18.982 8.393 1.00 61.94 69 ALA A C 1
ATOM 542 O O . ALA A 1 69 ? 5.200 -18.033 8.788 1.00 61.94 69 ALA A O 1
ATOM 543 N N . ASP A 1 70 ? 7.165 -19.079 8.665 1.00 67.81 70 ASP A N 1
ATOM 544 C CA . ASP A 1 70 ? 7.953 -18.072 9.382 1.00 67.81 70 ASP A CA 1
ATOM 545 C C . ASP A 1 70 ? 8.168 -16.779 8.566 1.00 67.81 70 ASP A C 1
ATOM 547 O O . ASP A 1 70 ? 8.328 -15.686 9.122 1.00 67.81 70 ASP A O 1
ATOM 551 N N . ARG A 1 71 ? 8.118 -16.872 7.232 1.00 73.69 71 ARG A N 1
ATOM 552 C CA . ARG A 1 71 ? 8.432 -15.779 6.294 1.00 73.69 71 ARG A CA 1
ATOM 553 C C . ARG A 1 71 ? 7.206 -15.109 5.686 1.00 73.69 71 ARG A C 1
ATOM 555 O O . ARG A 1 71 ? 7.356 -14.273 4.798 1.00 73.69 71 ARG A O 1
ATOM 562 N N . VAL A 1 72 ? 6.006 -15.433 6.154 1.00 83.88 72 VAL A N 1
ATOM 563 C CA . VAL A 1 72 ? 4.747 -14.891 5.630 1.00 83.88 72 VAL A CA 1
ATOM 564 C C . VAL A 1 72 ? 3.871 -14.463 6.796 1.00 83.88 72 VAL A C 1
ATOM 566 O O . VAL A 1 72 ? 3.745 -15.200 7.768 1.00 83.88 72 VAL A O 1
ATOM 569 N N . LEU A 1 73 ? 3.245 -13.292 6.695 1.00 88.44 73 LEU A N 1
ATOM 570 C CA . LEU A 1 73 ? 2.197 -12.880 7.621 1.00 88.44 73 LEU A CA 1
ATOM 571 C C . LEU A 1 73 ? 0.836 -13.006 6.944 1.00 88.44 73 LEU A C 1
ATOM 573 O O . LEU A 1 73 ? 0.665 -12.578 5.803 1.00 88.44 73 LEU A O 1
ATOM 577 N N . VAL A 1 74 ? -0.125 -13.595 7.657 1.00 87.00 74 VAL A N 1
ATOM 578 C CA . VAL A 1 74 ? -1.515 -13.735 7.212 1.00 87.00 74 VAL A CA 1
ATOM 579 C C . VAL A 1 74 ? -2.401 -13.052 8.239 1.00 87.00 74 VAL A C 1
ATOM 581 O O . VAL A 1 74 ? -2.626 -13.581 9.321 1.00 87.00 74 VAL A O 1
ATOM 584 N N . TYR A 1 75 ? -2.865 -11.852 7.907 1.00 86.81 75 TYR A N 1
ATOM 585 C CA . TYR A 1 75 ? -3.833 -11.134 8.724 1.00 86.81 75 TYR A CA 1
ATOM 586 C C . TYR A 1 75 ? -5.234 -11.661 8.412 1.00 86.81 75 TYR A C 1
ATOM 588 O O . TYR A 1 75 ? -5.684 -11.610 7.263 1.00 86.81 75 TYR A O 1
ATOM 596 N N . ASP A 1 76 ? -5.894 -12.159 9.450 1.00 83.06 76 ASP A N 1
ATOM 597 C CA . ASP A 1 76 ? -7.138 -12.937 9.428 1.00 83.06 76 ASP A CA 1
ATOM 598 C C . ASP A 1 76 ? -8.295 -12.240 10.168 1.00 83.06 76 ASP A C 1
ATOM 600 O O . ASP A 1 76 ? -9.403 -12.770 10.276 1.00 83.06 76 ASP A O 1
ATOM 604 N N . ARG A 1 77 ? -8.069 -11.024 10.680 1.00 85.25 77 ARG A N 1
ATOM 605 C CA . ARG A 1 77 ? -9.117 -10.237 11.336 1.00 85.25 77 ARG A CA 1
ATOM 606 C C . ARG A 1 77 ? -9.970 -9.469 10.324 1.00 85.25 77 ARG A C 1
ATOM 608 O O . ARG A 1 77 ? -9.486 -9.063 9.267 1.00 85.25 77 ARG A O 1
ATOM 615 N N . PRO A 1 78 ? -11.241 -9.184 10.655 1.00 80.94 78 PRO A N 1
ATOM 616 C CA . PRO A 1 78 ? -12.069 -8.315 9.834 1.00 80.94 78 PRO A CA 1
ATOM 617 C C . PRO A 1 78 ? -11.481 -6.904 9.722 1.00 80.94 78 PRO A C 1
ATOM 619 O O . PRO A 1 78 ? -11.194 -6.261 10.729 1.00 80.94 78 PRO A O 1
ATOM 622 N N . ILE A 1 79 ? -11.387 -6.390 8.496 1.00 82.69 79 ILE A N 1
ATOM 623 C CA . ILE A 1 79 ? -10.998 -4.998 8.236 1.00 82.69 79 ILE A CA 1
ATOM 624 C C . ILE A 1 79 ? -12.256 -4.124 8.234 1.00 82.69 79 ILE A C 1
ATOM 626 O O . ILE A 1 79 ? -13.205 -4.375 7.478 1.00 82.69 79 ILE A O 1
ATOM 630 N N . GLY A 1 80 ? -12.277 -3.134 9.128 1.00 73.56 80 GLY A N 1
ATOM 631 C CA . GLY A 1 80 ? -13.405 -2.233 9.351 1.00 73.56 80 GLY A CA 1
ATOM 632 C C . GLY A 1 80 ? -13.553 -1.145 8.284 1.00 73.56 80 GLY A C 1
ATOM 633 O O . GLY A 1 80 ? -12.787 -1.057 7.326 1.00 73.56 80 GLY A O 1
ATOM 634 N N . THR A 1 81 ? -14.550 -0.277 8.462 1.00 77.19 81 THR A N 1
ATOM 635 C CA . THR A 1 81 ? -14.790 0.889 7.587 1.00 77.19 81 THR A CA 1
ATOM 636 C C . THR A 1 81 ? -13.681 1.934 7.642 1.00 77.19 81 THR A C 1
ATOM 638 O O . THR A 1 81 ? -13.568 2.734 6.715 1.00 77.19 81 THR A O 1
ATOM 641 N N . ASP A 1 82 ? -12.871 1.901 8.700 1.00 82.38 82 ASP A N 1
ATOM 642 C CA . ASP A 1 82 ? -11.690 2.736 8.924 1.00 82.38 82 ASP A CA 1
ATOM 643 C C . ASP A 1 82 ? -10.439 2.262 8.169 1.00 82.38 82 ASP A C 1
ATOM 645 O O . ASP A 1 82 ? -9.389 2.899 8.257 1.00 82.38 82 ASP A O 1
ATOM 649 N N . GLY A 1 83 ? -10.533 1.151 7.434 1.00 88.56 83 GLY A N 1
ATOM 650 C CA . GLY A 1 83 ? -9.370 0.493 6.850 1.00 88.56 83 GLY A CA 1
ATOM 651 C C . GLY A 1 83 ? -8.591 -0.316 7.890 1.00 88.56 83 GLY A C 1
ATOM 652 O O . GLY A 1 83 ? -9.166 -0.801 8.864 1.00 88.56 83 GLY A O 1
ATOM 653 N N . LEU A 1 84 ? -7.290 -0.495 7.658 1.00 92.38 84 LEU A N 1
ATOM 654 C CA . LEU A 1 84 ? -6.382 -1.184 8.577 1.00 92.38 84 LEU A CA 1
ATOM 655 C C . LEU A 1 84 ? -5.390 -0.174 9.153 1.00 92.38 84 LEU A C 1
ATOM 657 O O . LEU A 1 84 ? -4.438 0.212 8.469 1.00 92.38 84 LEU A O 1
ATOM 661 N N . ARG A 1 85 ? -5.597 0.258 10.401 1.00 94.31 85 ARG A N 1
ATOM 662 C CA . ARG A 1 85 ? -4.673 1.175 11.083 1.00 94.31 85 ARG A CA 1
ATOM 663 C C . ARG A 1 85 ? -3.503 0.409 11.690 1.00 94.31 85 ARG A C 1
ATOM 665 O O . ARG A 1 85 ? -3.599 -0.786 11.977 1.00 94.31 85 ARG A O 1
ATOM 672 N N . TRP A 1 86 ? -2.399 1.108 11.944 1.00 95.00 86 TRP A N 1
ATOM 673 C CA . TRP A 1 86 ? -1.233 0.516 12.604 1.00 95.00 86 TRP A CA 1
ATOM 674 C C . TRP A 1 86 ? -1.583 -0.103 13.956 1.00 95.00 86 TRP A C 1
ATOM 676 O O . TRP A 1 86 ? -1.151 -1.216 14.237 1.00 95.00 86 TRP A O 1
ATOM 686 N N . ARG A 1 87 ? -2.384 0.580 14.785 1.00 93.75 87 ARG A N 1
ATOM 687 C CA . ARG A 1 87 ? -2.794 0.049 16.095 1.00 93.75 87 ARG A CA 1
ATOM 688 C C . ARG A 1 87 ? -3.542 -1.284 15.988 1.00 93.75 87 ARG A C 1
ATOM 690 O O . ARG A 1 87 ? -3.350 -2.153 16.832 1.00 93.75 87 ARG A O 1
ATOM 697 N N . ASP A 1 88 ? -4.347 -1.464 14.940 1.00 93.69 88 ASP A N 1
ATOM 698 C CA . ASP A 1 88 ? -5.136 -2.680 14.738 1.00 93.69 88 ASP A CA 1
ATOM 699 C C . ASP A 1 88 ? -4.214 -3.832 14.311 1.00 93.69 88 ASP A C 1
ATOM 701 O O . ASP A 1 88 ? -4.345 -4.957 14.795 1.00 93.69 88 ASP A O 1
ATOM 705 N N . LEU A 1 89 ? -3.225 -3.531 13.460 1.00 95.50 89 LEU A N 1
ATOM 706 C CA . LEU A 1 89 ? -2.168 -4.469 13.083 1.00 95.50 89 LEU A CA 1
ATOM 707 C C . LEU A 1 89 ? -1.270 -4.833 14.277 1.00 95.50 89 LEU A C 1
ATOM 709 O O . LEU A 1 89 ? -0.921 -5.995 14.452 1.00 95.50 89 LEU A O 1
ATOM 713 N N . GLN A 1 90 ? -0.920 -3.860 15.119 1.00 95.81 90 GLN A N 1
ATOM 714 C CA . GLN A 1 90 ? -0.119 -4.067 16.326 1.00 95.81 90 GLN A CA 1
ATOM 715 C C . GLN A 1 90 ? -0.864 -4.909 17.370 1.00 95.81 90 GLN A C 1
ATOM 717 O O . GLN A 1 90 ? -0.259 -5.788 17.981 1.00 95.81 90 GLN A O 1
ATOM 722 N N . SER A 1 91 ? -2.165 -4.674 17.562 1.00 95.19 91 SER A N 1
ATOM 723 C CA . SER A 1 91 ? -3.006 -5.503 18.433 1.00 95.19 91 SER A CA 1
ATOM 724 C C . SER A 1 91 ? -3.095 -6.935 17.908 1.00 95.19 91 SER A C 1
ATOM 726 O O . SER A 1 91 ? -2.883 -7.876 18.667 1.00 95.19 91 SER A O 1
ATOM 728 N N . TRP A 1 92 ? -3.317 -7.112 16.603 1.00 94.81 92 TRP A N 1
ATOM 729 C CA . TRP A 1 92 ? -3.283 -8.436 15.979 1.00 94.81 92 TRP A CA 1
ATOM 730 C C . TRP A 1 92 ? -1.945 -9.148 16.189 1.00 94.81 92 TRP A C 1
ATOM 732 O O . TRP A 1 92 ? -1.930 -10.307 16.589 1.00 94.81 92 TRP A O 1
ATOM 742 N N . TRP A 1 93 ? -0.831 -8.446 15.978 1.00 95.31 93 TRP A N 1
ATOM 743 C CA . TRP A 1 93 ? 0.509 -8.989 16.178 1.00 95.31 93 TRP A CA 1
ATOM 744 C C . TRP A 1 93 ? 0.760 -9.399 17.634 1.00 95.31 93 TRP A C 1
ATOM 746 O O . TRP A 1 93 ? 1.315 -10.466 17.888 1.00 95.31 93 TRP A O 1
ATOM 756 N N . ALA A 1 94 ? 0.320 -8.579 18.592 1.00 95.69 94 ALA A N 1
ATOM 757 C CA . ALA A 1 94 ? 0.439 -8.891 20.011 1.00 95.69 94 ALA A CA 1
ATOM 758 C C . ALA A 1 94 ? -0.303 -10.184 20.366 1.00 95.69 94 ALA A C 1
ATOM 760 O O . ALA A 1 94 ? 0.275 -11.070 20.992 1.00 95.69 94 ALA A O 1
ATOM 761 N N . ASP A 1 95 ? -1.544 -10.320 19.906 1.00 93.81 95 ASP A N 1
ATOM 762 C CA . ASP A 1 95 ? -2.377 -11.483 20.202 1.00 93.81 95 ASP A CA 1
ATOM 763 C C . ASP A 1 95 ? -1.863 -12.752 19.501 1.00 93.81 95 ASP A C 1
ATOM 765 O O . ASP A 1 95 ? -1.797 -13.813 20.118 1.00 93.81 95 ASP A O 1
ATOM 769 N N . ALA A 1 96 ? -1.446 -12.646 18.233 1.00 89.25 96 ALA A N 1
ATOM 770 C CA . ALA A 1 96 ? -0.952 -13.778 17.444 1.00 89.25 96 ALA A CA 1
ATOM 771 C C . ALA A 1 96 ? 0.347 -14.386 18.005 1.00 89.25 96 ALA A C 1
ATOM 773 O O . ALA A 1 96 ? 0.584 -15.583 17.845 1.00 89.25 96 ALA A O 1
ATOM 774 N N . TYR A 1 97 ? 1.175 -13.577 18.675 1.00 90.75 97 TYR A N 1
ATOM 775 C CA . TYR A 1 97 ? 2.473 -13.993 19.217 1.00 90.75 97 TYR A CA 1
ATOM 776 C C . TYR A 1 97 ? 2.550 -13.939 20.753 1.00 90.75 97 TYR A C 1
ATOM 778 O O . TYR A 1 97 ? 3.628 -14.125 21.314 1.00 90.75 97 TYR A O 1
ATOM 786 N N . GLY A 1 98 ? 1.428 -13.700 21.443 1.00 93.12 98 GLY A N 1
ATOM 787 C CA . GLY A 1 98 ? 1.357 -13.677 22.909 1.00 93.12 98 GLY A CA 1
ATOM 788 C C . GLY A 1 98 ? 2.208 -12.584 23.571 1.00 93.12 98 GLY A C 1
ATOM 789 O O . GLY A 1 98 ? 2.772 -12.804 24.642 1.00 93.12 98 GLY A O 1
ATOM 790 N N . ILE A 1 99 ? 2.341 -11.416 22.936 1.00 94.38 99 ILE A N 1
ATOM 791 C CA . ILE A 1 99 ? 3.192 -10.314 23.404 1.00 94.38 99 ILE A CA 1
ATOM 792 C C . ILE A 1 99 ? 2.387 -9.393 24.324 1.00 94.38 99 ILE A C 1
ATOM 794 O O . ILE A 1 99 ? 1.488 -8.688 23.876 1.00 94.38 99 ILE A O 1
ATOM 798 N N . ALA A 1 100 ? 2.744 -9.348 25.609 1.00 90.50 100 ALA A N 1
ATOM 799 C CA . ALA A 1 100 ? 2.022 -8.548 26.604 1.00 90.50 100 ALA A CA 1
ATOM 800 C C . ALA A 1 100 ? 2.356 -7.044 26.562 1.00 90.50 100 ALA A C 1
ATOM 802 O O . ALA A 1 100 ? 1.532 -6.213 26.934 1.00 90.50 100 ALA A O 1
ATOM 803 N N . SER A 1 101 ? 3.573 -6.676 26.150 1.00 94.69 101 SER A N 1
ATOM 804 C CA . SER A 1 101 ? 4.019 -5.279 26.137 1.00 94.69 101 SER A CA 1
ATOM 805 C C . SER A 1 101 ? 3.683 -4.597 24.810 1.00 94.69 101 SER A C 1
ATOM 807 O O . SER A 1 101 ? 4.115 -5.046 23.747 1.00 94.69 101 SER A O 1
ATOM 809 N N . GLU A 1 102 ? 2.981 -3.460 24.864 1.00 90.56 102 GLU A N 1
ATOM 810 C CA . GLU A 1 102 ? 2.693 -2.648 23.673 1.00 90.56 102 GLU A CA 1
ATOM 811 C C . GLU A 1 102 ? 3.973 -2.183 22.966 1.00 90.56 102 GLU A C 1
ATOM 813 O O . GLU A 1 102 ? 4.083 -2.293 21.745 1.00 90.56 102 GLU A O 1
ATOM 818 N N . GLU A 1 103 ? 4.968 -1.717 23.724 1.00 91.88 103 GLU A N 1
ATOM 819 C CA . GLU A 1 103 ? 6.255 -1.280 23.173 1.00 91.88 103 GLU A CA 1
ATOM 820 C C . GLU A 1 103 ? 7.029 -2.440 22.537 1.00 91.88 103 GLU A C 1
ATOM 822 O O . GLU A 1 103 ? 7.646 -2.285 21.477 1.00 91.88 103 GLU A O 1
ATOM 827 N N . GLU A 1 104 ? 6.970 -3.632 23.136 1.00 94.31 104 GLU A N 1
ATOM 828 C CA . GLU A 1 104 ? 7.565 -4.822 22.537 1.00 94.31 104 GLU A CA 1
ATOM 829 C C . GLU A 1 104 ? 6.848 -5.232 21.249 1.00 94.31 104 GLU A C 1
ATOM 831 O O . GLU A 1 104 ? 7.520 -5.492 20.245 1.00 94.31 104 GLU A O 1
ATOM 836 N N . SER A 1 105 ? 5.512 -5.235 21.247 1.00 94.06 105 SER A N 1
ATOM 837 C CA . SER A 1 105 ? 4.695 -5.540 20.069 1.00 94.06 105 SER A CA 1
ATOM 838 C C . SER A 1 105 ? 5.016 -4.574 18.927 1.00 94.06 105 SER A C 1
ATOM 840 O O . SER A 1 105 ? 5.390 -5.003 17.836 1.00 94.06 105 SER A O 1
ATOM 842 N N . LYS A 1 106 ? 5.021 -3.264 19.197 1.00 93.31 106 LYS A N 1
ATOM 843 C CA . LYS A 1 106 ? 5.400 -2.229 18.226 1.00 93.31 106 LYS A CA 1
ATOM 844 C C . LYS A 1 106 ? 6.794 -2.466 17.643 1.00 93.31 106 LYS A C 1
ATOM 846 O O . LYS A 1 106 ? 6.977 -2.432 16.425 1.00 93.31 106 LYS A O 1
ATOM 851 N N . ARG A 1 107 ? 7.791 -2.703 18.502 1.00 95.12 107 ARG A N 1
ATOM 852 C CA . ARG A 1 107 ? 9.193 -2.887 18.097 1.00 95.12 107 ARG A CA 1
ATOM 853 C C . ARG A 1 107 ? 9.390 -4.157 17.268 1.00 95.12 107 ARG A C 1
ATOM 855 O O . ARG A 1 107 ? 10.128 -4.131 16.284 1.00 95.12 107 ARG A O 1
ATOM 862 N N . THR A 1 108 ? 8.783 -5.266 17.684 1.00 96.31 108 THR A N 1
ATOM 863 C CA . THR A 1 108 ? 8.919 -6.566 17.008 1.00 96.31 108 THR A CA 1
ATOM 864 C C . THR A 1 108 ? 8.153 -6.597 15.690 1.00 96.31 108 THR A C 1
ATOM 866 O O . THR A 1 108 ? 8.723 -7.053 14.701 1.00 96.31 108 THR A O 1
ATOM 869 N N . LEU A 1 109 ? 6.954 -6.008 15.627 1.00 96.12 109 LEU A N 1
ATOM 870 C CA . LEU A 1 109 ? 6.205 -5.841 14.381 1.00 96.12 109 LEU A CA 1
ATOM 871 C C . LEU A 1 109 ? 6.985 -4.988 13.375 1.00 96.12 109 LEU A C 1
ATOM 873 O O . LEU A 1 109 ? 7.214 -5.426 12.251 1.00 96.12 109 LEU A O 1
ATOM 877 N N . TYR A 1 110 ? 7.458 -3.801 13.778 1.00 96.12 110 TYR A N 1
ATOM 878 C CA . TYR A 1 110 ? 8.261 -2.941 12.899 1.00 96.12 110 TYR A CA 1
ATOM 879 C C . TYR A 1 110 ? 9.487 -3.679 12.350 1.00 96.12 110 TYR A C 1
ATOM 881 O O . TYR A 1 110 ? 9.773 -3.605 11.155 1.00 96.12 110 TYR A O 1
ATOM 889 N N . ARG A 1 111 ? 10.199 -4.417 13.214 1.00 95.56 111 ARG A N 1
ATOM 890 C CA . ARG A 1 111 ? 11.350 -5.225 12.803 1.00 95.56 111 ARG A CA 1
ATOM 891 C C . ARG A 1 111 ? 10.944 -6.278 11.772 1.00 95.56 111 ARG A C 1
ATOM 893 O O . ARG A 1 111 ? 11.563 -6.328 10.716 1.00 95.56 111 ARG A O 1
ATOM 900 N N . ARG A 1 112 ? 9.887 -7.049 12.039 1.00 95.00 112 ARG A N 1
ATOM 901 C CA . ARG A 1 112 ? 9.419 -8.118 11.149 1.00 95.00 112 ARG A CA 1
ATOM 902 C C . ARG A 1 112 ? 8.999 -7.600 9.773 1.00 95.00 112 ARG A C 1
ATOM 904 O O . ARG A 1 112 ? 9.273 -8.253 8.766 1.00 95.00 112 ARG A O 1
ATOM 911 N N . LEU A 1 113 ? 8.342 -6.441 9.728 1.00 95.88 113 LEU A N 1
ATOM 912 C CA . LEU A 1 113 ? 7.981 -5.773 8.478 1.00 95.88 113 LEU A CA 1
ATOM 913 C C . LEU A 1 113 ? 9.227 -5.296 7.730 1.00 95.88 113 LEU A C 1
ATOM 915 O O . LEU A 1 113 ? 9.375 -5.573 6.545 1.00 95.88 113 LEU A O 1
ATOM 919 N N . LYS A 1 114 ? 10.168 -4.649 8.424 1.00 95.38 114 LYS A N 1
ATOM 920 C CA . LYS A 1 114 ? 11.424 -4.190 7.821 1.00 95.38 114 LYS A CA 1
ATOM 921 C C . LYS A 1 114 ? 12.263 -5.342 7.259 1.00 95.38 114 LYS A C 1
ATOM 923 O O . LYS A 1 114 ? 12.870 -5.178 6.209 1.00 95.38 114 LYS A O 1
ATOM 928 N N . GLU A 1 115 ? 12.306 -6.475 7.954 1.00 93.44 115 GLU A N 1
ATOM 929 C CA . GLU A 1 115 ? 13.030 -7.687 7.541 1.00 93.44 115 GLU A CA 1
ATOM 930 C C . GLU A 1 115 ? 12.398 -8.385 6.334 1.00 93.44 115 GLU A C 1
ATOM 932 O O . GLU A 1 115 ? 13.078 -9.147 5.657 1.00 93.44 115 GLU A O 1
ATOM 937 N N . SER A 1 116 ? 11.119 -8.129 6.038 1.00 92.69 116 SER A N 1
ATOM 938 C CA . SER A 1 116 ? 10.506 -8.658 4.815 1.00 92.69 116 SER A CA 1
ATOM 939 C C . SER A 1 116 ? 10.936 -7.938 3.544 1.00 92.69 116 SER A C 1
ATOM 941 O O . SER A 1 116 ? 10.793 -8.513 2.471 1.00 92.69 116 SER A O 1
ATOM 943 N N . LEU A 1 117 ? 11.454 -6.712 3.656 1.00 93.56 117 LEU A N 1
ATOM 944 C CA . LEU A 1 117 ? 11.841 -5.923 2.494 1.00 93.56 117 LEU A CA 1
ATOM 945 C C . LEU A 1 117 ? 13.100 -6.509 1.833 1.00 93.56 117 LEU A C 1
ATOM 947 O O . LEU A 1 117 ? 14.063 -6.795 2.551 1.00 93.56 117 LEU A O 1
ATOM 951 N N . PRO A 1 118 ? 13.133 -6.625 0.493 1.00 89.38 118 PRO A N 1
ATOM 952 C CA . PRO A 1 118 ? 14.277 -7.145 -0.244 1.00 89.38 118 PRO A CA 1
ATOM 953 C C . PRO A 1 118 ? 15.571 -6.379 0.065 1.00 89.38 118 PRO A C 1
ATOM 955 O O . PRO A 1 118 ? 15.607 -5.143 0.041 1.00 89.38 118 PRO A O 1
ATOM 958 N N . GLU A 1 119 ? 16.659 -7.103 0.333 1.00 88.19 119 GLU A N 1
ATOM 959 C CA . GLU A 1 119 ? 17.970 -6.493 0.600 1.00 88.19 119 GLU A CA 1
ATOM 960 C C . GLU A 1 119 ? 18.528 -5.797 -0.647 1.00 88.19 119 GLU A C 1
ATOM 962 O O . GLU A 1 119 ? 19.167 -4.749 -0.553 1.00 88.19 119 GLU A O 1
ATOM 967 N N . GLU A 1 120 ? 18.211 -6.341 -1.821 1.00 86.62 120 GLU A N 1
ATOM 968 C CA . GLU A 1 120 ? 18.552 -5.820 -3.139 1.00 86.62 120 GLU A CA 1
ATOM 969 C C . GLU A 1 120 ? 17.761 -4.564 -3.538 1.00 86.62 120 GLU A C 1
ATOM 971 O O . GLU A 1 120 ? 18.055 -3.964 -4.573 1.00 86.62 120 GLU A O 1
ATOM 976 N N . SER A 1 121 ? 16.800 -4.126 -2.712 1.00 89.81 121 SER A N 1
ATOM 977 C CA . SER A 1 121 ? 16.027 -2.897 -2.923 1.00 89.81 121 SER A CA 1
ATOM 978 C C . SER A 1 121 ? 16.238 -1.868 -1.797 1.00 89.81 121 SER A C 1
ATOM 980 O O . SER A 1 121 ? 15.333 -1.605 -0.994 1.00 89.81 121 SER A O 1
ATOM 982 N N . PRO A 1 122 ? 17.418 -1.208 -1.724 1.00 93.19 122 PRO A N 1
ATOM 983 C CA . PRO A 1 122 ? 17.624 -0.071 -0.824 1.00 93.19 122 PRO A CA 1
ATOM 984 C C . PRO A 1 122 ? 16.537 1.019 -0.925 1.00 93.19 122 PRO A C 1
ATOM 986 O O . PRO A 1 122 ? 16.101 1.484 0.132 1.00 93.19 122 PRO A O 1
ATOM 989 N N . PRO A 1 123 ? 16.022 1.373 -2.125 1.00 95.19 123 PRO A N 1
ATOM 990 C CA . PRO A 1 123 ? 14.916 2.319 -2.283 1.00 95.19 123 PRO A CA 1
ATOM 991 C C . PRO A 1 123 ? 13.649 1.973 -1.485 1.00 95.19 123 PRO A C 1
ATOM 993 O O . PRO A 1 123 ? 13.105 2.831 -0.790 1.00 95.19 123 PRO A O 1
ATOM 996 N N . GLN A 1 124 ? 13.192 0.715 -1.509 1.00 95.31 124 GLN A N 1
ATOM 997 C CA . GLN A 1 124 ? 12.013 0.295 -0.734 1.00 95.31 124 GLN A CA 1
ATOM 998 C C . GLN A 1 124 ? 12.262 0.408 0.772 1.00 95.31 124 GLN A C 1
ATOM 1000 O O . GLN A 1 124 ? 11.418 0.909 1.521 1.00 95.31 124 GLN A O 1
ATOM 1005 N N . ARG A 1 125 ? 13.453 0.000 1.228 1.00 95.19 125 ARG A N 1
ATOM 1006 C CA . ARG A 1 125 ? 13.857 0.118 2.638 1.00 95.19 125 ARG A CA 1
ATOM 1007 C C . ARG A 1 125 ? 13.921 1.576 3.084 1.00 95.19 125 ARG A C 1
ATOM 1009 O O . ARG A 1 125 ? 13.540 1.871 4.221 1.00 95.19 125 ARG A O 1
ATOM 1016 N N . LEU A 1 126 ? 14.361 2.477 2.204 1.00 95.62 126 LEU A N 1
ATOM 1017 C CA . LEU A 1 126 ? 14.368 3.914 2.455 1.00 95.62 126 LEU A CA 1
ATOM 1018 C C . LEU A 1 126 ? 12.946 4.457 2.574 1.00 95.62 126 LEU A C 1
ATOM 1020 O O . LEU A 1 126 ? 12.664 5.108 3.577 1.00 95.62 126 LEU A O 1
ATOM 1024 N N . LEU A 1 127 ? 12.049 4.151 1.630 1.00 97.56 127 LEU A N 1
ATOM 1025 C CA . LEU A 1 127 ? 10.646 4.582 1.678 1.00 97.56 127 LEU A CA 1
ATOM 1026 C C . LEU A 1 127 ? 9.971 4.132 2.976 1.00 97.56 127 LEU A C 1
ATOM 1028 O O . LEU A 1 127 ? 9.380 4.952 3.683 1.00 97.56 127 LEU A O 1
ATOM 1032 N N . PHE A 1 128 ? 10.114 2.851 3.326 1.00 97.00 128 PHE A N 1
ATOM 1033 C CA . PHE A 1 128 ? 9.551 2.294 4.554 1.00 97.00 128 PHE A CA 1
ATOM 1034 C C . PHE A 1 128 ? 10.094 3.010 5.793 1.00 97.00 128 PHE A C 1
ATOM 1036 O O . PHE A 1 128 ? 9.332 3.487 6.630 1.00 97.00 128 PHE A O 1
ATOM 1043 N N . ARG A 1 129 ? 11.420 3.144 5.911 1.00 95.75 129 ARG A N 1
ATOM 1044 C CA . ARG A 1 129 ? 12.047 3.848 7.037 1.00 95.75 129 ARG A CA 1
ATOM 1045 C C . ARG A 1 129 ? 11.581 5.306 7.118 1.00 95.75 129 ARG A C 1
ATOM 1047 O O . ARG A 1 129 ? 11.169 5.739 8.192 1.00 95.75 129 ARG A O 1
ATOM 1054 N N . ALA A 1 130 ? 11.605 6.027 5.999 1.00 95.94 130 ALA A N 1
ATOM 1055 C CA . ALA A 1 130 ? 11.233 7.434 5.913 1.00 95.94 130 ALA A CA 1
ATOM 1056 C C . ALA A 1 130 ? 9.778 7.672 6.339 1.00 95.94 130 ALA A C 1
ATOM 1058 O O . ALA A 1 130 ? 9.501 8.650 7.035 1.00 95.94 130 ALA A O 1
ATOM 1059 N N . PHE A 1 131 ? 8.863 6.759 5.995 1.00 96.44 131 PHE A N 1
ATOM 1060 C CA . PHE A 1 131 ? 7.482 6.790 6.470 1.00 96.44 131 PHE A CA 1
ATOM 1061 C C . PHE A 1 131 ? 7.411 6.746 8.006 1.00 96.44 131 PHE A C 1
ATOM 1063 O O . PHE A 1 131 ? 6.900 7.674 8.635 1.00 96.44 131 PHE A O 1
ATOM 1070 N N . PHE A 1 132 ? 7.982 5.715 8.637 1.00 94.88 132 PHE A N 1
ATOM 1071 C CA . PHE A 1 132 ? 7.912 5.572 10.097 1.00 94.88 132 PHE A CA 1
ATOM 1072 C C . PHE A 1 132 ? 8.669 6.674 10.846 1.00 94.88 132 PHE A C 1
ATOM 1074 O O . PHE A 1 132 ? 8.248 7.072 11.930 1.00 94.88 132 PHE A O 1
ATOM 1081 N N . GLU A 1 133 ? 9.768 7.188 10.291 1.00 93.31 133 GLU A N 1
ATOM 1082 C CA . GLU A 1 133 ? 10.515 8.306 10.876 1.00 93.31 133 GLU A CA 1
ATOM 1083 C C . GLU A 1 133 ? 9.744 9.623 10.816 1.00 93.31 133 GLU A C 1
ATOM 1085 O O . GLU A 1 133 ? 9.768 10.388 11.781 1.00 93.31 133 GLU A O 1
ATOM 1090 N N . SER A 1 134 ? 9.024 9.863 9.721 1.00 92.81 134 SER A N 1
ATOM 1091 C CA . SER A 1 134 ? 8.314 11.121 9.489 1.00 92.81 134 SER A CA 1
ATOM 1092 C C . SER A 1 134 ? 7.045 11.273 10.319 1.00 92.81 134 SER A C 1
ATOM 1094 O O . SER A 1 134 ? 6.683 12.401 10.648 1.00 92.81 134 SER A O 1
ATOM 1096 N N . PHE A 1 135 ? 6.392 10.160 10.669 1.00 92.00 135 PHE A N 1
ATOM 1097 C CA . PHE A 1 135 ? 5.073 10.153 11.309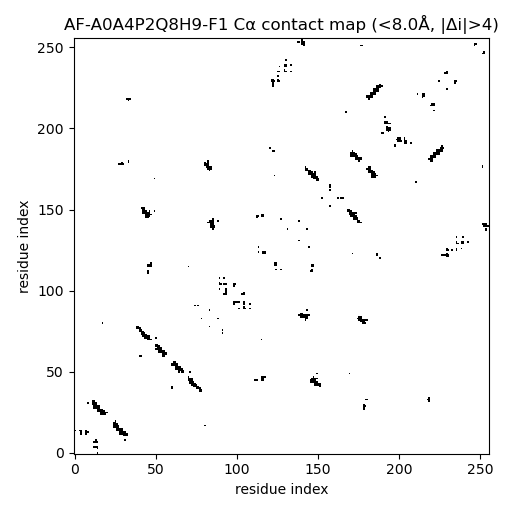 1.00 92.00 135 PHE A CA 1
ATOM 1098 C C . PHE A 1 135 ? 5.064 9.495 12.697 1.00 92.00 135 PHE A C 1
ATOM 1100 O O . PHE A 1 135 ? 4.001 9.108 13.170 1.00 92.00 135 PHE A O 1
ATOM 1107 N N . ARG A 1 136 ? 6.216 9.345 13.377 1.00 87.56 136 ARG A N 1
ATOM 1108 C CA . ARG A 1 136 ? 6.377 8.544 14.620 1.00 87.56 136 ARG A CA 1
ATOM 1109 C C . ARG A 1 136 ? 5.247 8.679 15.651 1.00 87.56 136 ARG A C 1
ATOM 1111 O O . ARG A 1 136 ? 4.843 7.673 16.228 1.00 87.56 136 ARG A O 1
ATOM 1118 N N . SER A 1 137 ? 4.778 9.900 15.911 1.00 86.94 137 SER A N 1
ATOM 1119 C CA . SER A 1 137 ? 3.717 10.193 16.889 1.00 86.94 137 SER A CA 1
ATOM 1120 C C . SER A 1 137 ? 2.302 9.901 16.386 1.00 86.94 137 SER A C 1
ATOM 1122 O O . SER A 1 137 ? 1.400 9.703 17.193 1.00 86.94 137 SER A O 1
ATOM 1124 N N . GLU A 1 138 ? 2.112 9.891 15.070 1.00 89.06 138 GLU A N 1
ATOM 1125 C CA . GLU A 1 138 ? 0.829 9.733 14.380 1.00 89.06 138 GLU A CA 1
ATOM 1126 C C . GLU A 1 138 ? 0.603 8.290 13.914 1.00 89.06 138 GLU A C 1
ATOM 1128 O O . GLU A 1 138 ? -0.545 7.865 13.794 1.00 89.06 138 GLU A O 1
ATOM 1133 N N . VAL A 1 139 ? 1.685 7.516 13.709 1.00 87.56 139 VAL A N 1
ATOM 1134 C CA . VAL A 1 139 ? 1.658 6.134 13.196 1.00 87.56 139 VAL A CA 1
ATOM 1135 C C . VAL A 1 139 ? 0.539 5.286 13.805 1.00 87.56 139 VAL A C 1
ATOM 1137 O O . VAL A 1 139 ? -0.162 4.668 13.013 1.00 87.56 139 VAL A O 1
ATOM 1140 N N . PRO A 1 140 ? 0.295 5.259 15.136 1.00 88.12 140 PRO A N 1
ATOM 1141 C CA . PRO A 1 140 ? -0.761 4.418 15.703 1.00 88.12 140 PRO A CA 1
ATOM 1142 C C . PRO A 1 140 ? -2.154 4.639 15.092 1.00 88.12 140 PRO A C 1
ATOM 1144 O O . PRO A 1 140 ? -2.912 3.679 14.947 1.00 88.12 140 PRO A O 1
ATOM 1147 N N . ALA A 1 141 ? -2.484 5.879 14.721 1.00 90.00 141 ALA A N 1
ATOM 1148 C CA . ALA A 1 141 ? -3.762 6.241 14.113 1.00 90.00 141 ALA A CA 1
ATOM 1149 C C . ALA A 1 141 ? -3.749 6.138 12.578 1.00 90.00 141 ALA A C 1
ATOM 1151 O O . ALA A 1 141 ? -4.810 6.005 11.967 1.00 90.00 141 ALA A O 1
ATOM 1152 N N . LEU A 1 142 ? -2.569 6.175 11.954 1.00 94.00 142 LEU A N 1
ATOM 1153 C CA . LEU A 1 142 ? -2.425 6.110 10.503 1.00 94.00 142 LEU A CA 1
ATOM 1154 C C . LEU A 1 142 ? -2.681 4.695 9.950 1.00 94.00 142 LEU A C 1
ATOM 1156 O O . LEU A 1 142 ? -2.504 3.698 10.661 1.00 94.00 142 LEU A O 1
ATOM 1160 N N . PRO A 1 143 ? -3.056 4.584 8.660 1.00 95.06 143 PRO A N 1
ATOM 1161 C CA . PRO A 1 143 ? -3.108 3.307 7.960 1.00 95.06 143 PRO A CA 1
ATOM 1162 C C . PRO A 1 143 ? -1.764 2.573 8.032 1.00 95.06 143 PRO A C 1
ATOM 1164 O O . PRO A 1 143 ? -0.702 3.181 7.874 1.00 95.06 143 PRO A O 1
ATOM 1167 N N . ALA A 1 144 ? -1.806 1.261 8.253 1.00 95.94 144 ALA A N 1
ATOM 1168 C CA . ALA A 1 144 ? -0.611 0.434 8.302 1.00 95.94 144 ALA A CA 1
ATOM 1169 C C . ALA A 1 144 ? 0.023 0.325 6.906 1.00 95.94 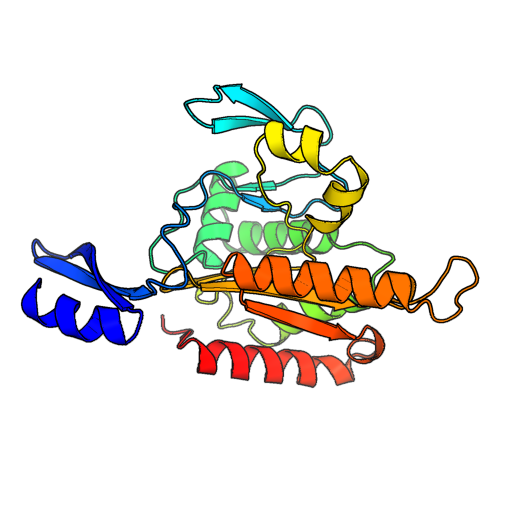144 ALA A C 1
ATOM 1171 O O . ALA A 1 144 ? -0.631 -0.128 5.967 1.00 95.94 144 ALA A O 1
ATOM 1172 N N . LEU A 1 145 ? 1.297 0.711 6.781 1.00 97.38 145 LEU A N 1
ATOM 1173 C CA . LEU A 1 145 ? 2.092 0.510 5.568 1.00 97.38 145 LEU A CA 1
ATOM 1174 C C . LEU A 1 145 ? 2.568 -0.944 5.511 1.00 97.38 145 LEU A C 1
ATOM 1176 O O . LEU A 1 145 ? 3.533 -1.315 6.181 1.00 97.38 145 LEU A O 1
ATOM 1180 N N . LEU A 1 146 ? 1.859 -1.766 4.741 1.00 96.25 146 LEU A N 1
ATOM 1181 C CA . LEU A 1 146 ? 2.128 -3.195 4.629 1.00 96.25 146 LEU A CA 1
ATOM 1182 C C . LEU A 1 146 ? 3.128 -3.452 3.501 1.00 96.25 146 LEU A C 1
ATOM 1184 O O . LEU A 1 146 ? 2.792 -3.139 2.363 1.00 96.25 146 LEU A O 1
ATOM 1188 N N . PRO A 1 147 ? 4.315 -4.010 3.778 1.00 96.00 147 PRO A N 1
ATOM 1189 C CA . PRO A 1 147 ? 5.284 -4.370 2.751 1.00 96.00 147 PRO A CA 1
ATOM 1190 C C . PRO A 1 147 ? 4.981 -5.734 2.118 1.00 96.00 147 PRO A C 1
ATOM 1192 O O . PRO A 1 147 ? 4.387 -6.600 2.769 1.00 96.00 147 PRO A O 1
ATOM 1195 N N . GLU A 1 148 ? 5.466 -5.946 0.895 1.00 92.56 148 GLU A N 1
ATOM 1196 C CA . GLU A 1 148 ? 5.531 -7.246 0.211 1.00 92.56 148 GLU A CA 1
ATOM 1197 C C . GLU A 1 148 ? 4.194 -8.004 0.236 1.00 92.56 148 GLU A C 1
ATOM 1199 O O . GLU A 1 148 ? 4.071 -9.099 0.803 1.00 92.56 148 GLU A O 1
ATOM 1204 N N . VAL A 1 149 ? 3.159 -7.377 -0.325 1.00 88.81 149 VAL A 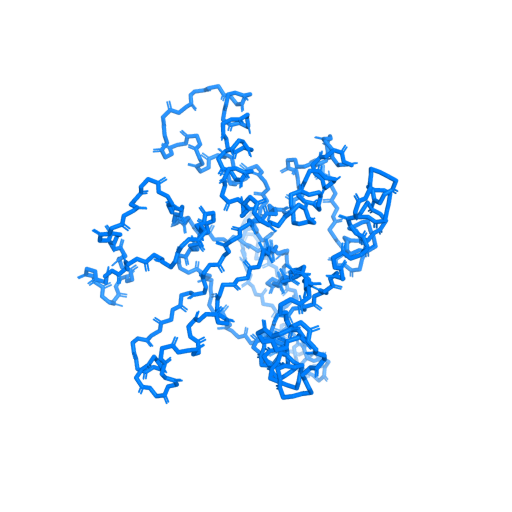N 1
ATOM 1205 C CA . VAL A 1 149 ? 1.779 -7.863 -0.244 1.00 88.81 149 VAL A CA 1
ATOM 1206 C C . VAL A 1 149 ? 1.439 -8.743 -1.432 1.00 88.81 149 VAL A C 1
ATOM 1208 O O . VAL A 1 149 ? 1.584 -8.341 -2.583 1.00 88.81 149 VAL A O 1
ATOM 1211 N N . TRP A 1 150 ? 0.912 -9.928 -1.145 1.00 82.12 150 TRP A N 1
ATOM 1212 C CA . TRP A 1 150 ? 0.434 -10.873 -2.141 1.00 82.12 150 TRP A CA 1
ATOM 1213 C C . TRP A 1 150 ? -1.084 -10.803 -2.233 1.00 82.12 150 TRP A C 1
ATOM 1215 O O . TRP A 1 150 ? -1.800 -11.064 -1.262 1.00 82.12 150 TRP A O 1
ATOM 1225 N N . LEU A 1 151 ? -1.592 -10.475 -3.419 1.00 69.56 151 LEU A N 1
ATOM 1226 C CA . LEU A 1 151 ? -3.027 -10.541 -3.659 1.00 69.56 151 LEU A CA 1
ATOM 1227 C C . LEU A 1 151 ? -3.509 -11.996 -3.646 1.00 69.56 151 LEU A C 1
ATOM 1229 O O . LEU A 1 151 ? -2.991 -12.855 -4.359 1.00 69.56 151 LEU A O 1
ATOM 1233 N N . HIS A 1 152 ? -4.543 -12.252 -2.846 1.00 61.31 152 HIS A N 1
ATOM 1234 C CA . HIS A 1 152 ? -5.254 -13.522 -2.840 1.00 61.31 152 HIS A CA 1
ATOM 1235 C C . HIS A 1 152 ? -5.918 -13.773 -4.198 1.00 61.31 152 HIS A C 1
ATOM 1237 O O . HIS A 1 152 ? -6.596 -12.879 -4.713 1.00 61.31 152 HIS A O 1
ATOM 1243 N N . TRP A 1 153 ? -5.763 -14.976 -4.767 1.00 53.38 153 TRP A N 1
ATOM 1244 C CA . TRP A 1 153 ? -6.384 -15.289 -6.051 1.00 53.38 153 TRP A CA 1
ATOM 1245 C C . TRP A 1 153 ? -6.914 -16.733 -6.196 1.00 53.38 153 TRP A C 1
ATOM 1247 O O . TRP A 1 153 ? -6.312 -17.685 -5.702 1.00 53.38 153 TRP A O 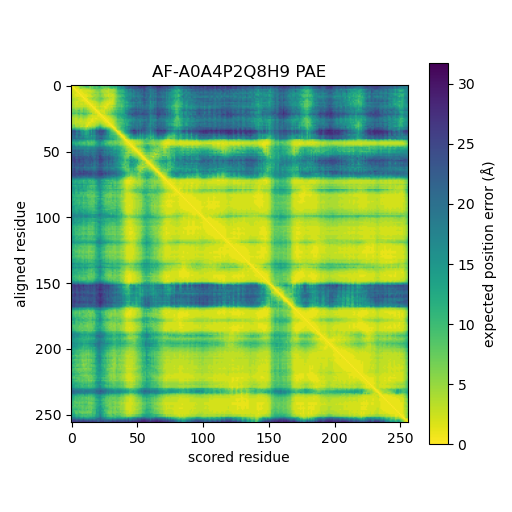1
ATOM 1257 N N . ASP A 1 154 ? -8.039 -16.865 -6.917 1.00 47.19 154 ASP A N 1
ATOM 1258 C CA . ASP A 1 154 ? -8.728 -18.107 -7.315 1.00 47.19 154 ASP A CA 1
ATOM 1259 C C . ASP A 1 154 ? -7.879 -18.945 -8.308 1.00 47.19 154 ASP A C 1
ATOM 1261 O O . ASP A 1 154 ? -7.517 -18.447 -9.382 1.00 47.19 154 ASP A O 1
ATOM 1265 N N . PRO A 1 155 ? -7.599 -20.233 -8.026 1.00 43.16 155 PRO A N 1
ATOM 1266 C CA . PRO A 1 155 ? -6.855 -21.148 -8.902 1.00 43.16 155 PRO A CA 1
ATOM 1267 C C . PRO A 1 155 ? -7.199 -21.085 -10.402 1.00 43.16 155 PRO A C 1
ATOM 1269 O O . PRO A 1 155 ? -6.325 -21.318 -11.244 1.00 43.16 155 PRO A O 1
ATOM 1272 N N . LYS A 1 156 ? -8.445 -20.747 -10.765 1.00 44.41 156 LYS A N 1
ATOM 1273 C CA . LYS A 1 156 ? -8.896 -20.669 -12.161 1.00 44.41 156 LYS A CA 1
ATOM 1274 C C . LYS A 1 156 ? -8.115 -19.655 -13.004 1.00 44.41 156 LYS A C 1
ATOM 1276 O O . LYS A 1 156 ? -7.717 -19.968 -14.123 1.00 44.41 156 LYS A O 1
ATOM 1281 N N . THR A 1 157 ? -7.811 -18.473 -12.476 1.00 49.09 157 THR A N 1
ATOM 1282 C CA . THR A 1 157 ? -7.118 -17.428 -13.259 1.00 49.09 157 THR A CA 1
ATOM 1283 C C . THR A 1 157 ? -5.617 -17.663 -13.351 1.00 49.09 157 THR A C 1
ATOM 1285 O O . THR A 1 157 ? -4.999 -17.240 -14.323 1.00 49.09 157 THR A O 1
ATOM 1288 N N . VAL A 1 158 ? -5.021 -18.378 -12.390 1.00 51.47 158 VAL A N 1
ATOM 1289 C CA . VAL A 1 158 ? -3.621 -18.825 -12.492 1.00 51.47 158 VAL A CA 1
ATOM 1290 C C . VAL A 1 158 ? -3.455 -19.755 -13.693 1.00 51.47 158 VAL A C 1
ATOM 1292 O O . VAL A 1 158 ? -2.490 -19.645 -14.447 1.00 51.47 158 VAL A O 1
ATOM 1295 N N . ARG A 1 159 ? -4.446 -20.627 -13.912 1.00 5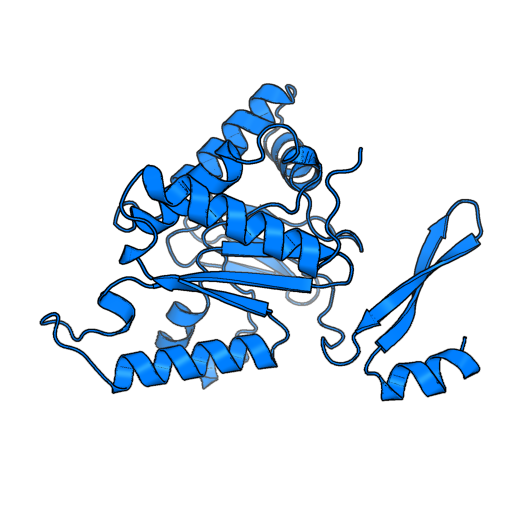1.91 159 ARG A N 1
ATOM 1296 C CA . ARG A 1 159 ? -4.490 -21.555 -15.046 1.00 51.91 159 ARG A CA 1
ATOM 1297 C C . ARG A 1 159 ? -4.679 -20.844 -16.391 1.00 51.91 159 ARG A C 1
ATOM 1299 O O . ARG A 1 159 ? -4.173 -21.326 -17.396 1.00 51.91 159 ARG A O 1
ATOM 1306 N N . GLU A 1 160 ? -5.374 -19.707 -16.403 1.00 53.56 160 GLU A N 1
ATOM 1307 C CA . GLU A 1 160 ? -5.638 -18.909 -17.610 1.00 53.56 160 GLU A CA 1
ATOM 1308 C C . GLU A 1 160 ? -4.505 -17.924 -17.957 1.00 53.56 160 GLU A C 1
ATOM 1310 O O . GLU A 1 160 ? -4.257 -17.679 -19.135 1.00 53.56 160 GLU A O 1
ATOM 1315 N N . ARG A 1 161 ? -3.811 -17.350 -16.962 1.00 54.06 161 ARG A N 1
ATOM 1316 C CA . ARG A 1 161 ? -2.805 -16.283 -17.165 1.00 54.06 161 ARG A CA 1
ATOM 1317 C C . ARG A 1 161 ? -1.346 -16.744 -17.055 1.00 54.06 161 ARG A C 1
ATOM 1319 O O . ARG A 1 161 ? -0.447 -15.976 -17.390 1.00 54.06 161 ARG A O 1
ATOM 1326 N N . GLY A 1 162 ? -1.112 -17.984 -16.626 1.00 52.84 162 GLY A N 1
ATOM 1327 C CA . GLY A 1 162 ? 0.218 -18.583 -16.517 1.00 52.84 162 GLY A CA 1
ATOM 1328 C C . GLY A 1 162 ? 1.034 -18.113 -15.298 1.00 52.84 162 GLY A C 1
ATOM 1329 O O . GLY A 1 162 ? 0.638 -17.188 -14.585 1.00 52.84 162 GLY A O 1
ATOM 1330 N N . PRO A 1 163 ? 2.183 -18.760 -15.028 1.00 49.44 163 PRO A N 1
ATOM 1331 C CA . PRO A 1 163 ? 3.011 -18.492 -13.852 1.00 49.44 163 PRO A CA 1
ATOM 1332 C C . PRO A 1 163 ? 3.676 -17.108 -13.848 1.00 49.44 163 PRO A C 1
ATOM 1334 O O . PRO A 1 163 ? 3.808 -16.522 -12.778 1.00 49.44 163 PRO A O 1
ATOM 1337 N N . ASP A 1 164 ? 4.009 -16.531 -15.006 1.00 48.59 164 ASP A N 1
ATOM 1338 C CA . ASP A 1 164 ? 4.629 -15.194 -15.089 1.00 48.59 164 ASP A CA 1
ATOM 1339 C C . ASP A 1 164 ? 3.670 -14.053 -14.725 1.00 48.59 164 ASP A C 1
ATOM 1341 O O . ASP A 1 164 ? 4.099 -12.986 -14.281 1.00 48.59 164 ASP A O 1
ATOM 1345 N N . ALA A 1 165 ? 2.356 -14.276 -14.843 1.00 50.16 165 ALA A N 1
ATOM 1346 C CA . ALA A 1 165 ? 1.368 -13.341 -14.319 1.00 50.16 165 ALA A CA 1
ATOM 1347 C C . ALA A 1 165 ? 1.456 -13.233 -12.786 1.00 50.16 165 ALA A C 1
ATOM 1349 O O . ALA A 1 165 ? 1.126 -12.186 -12.238 1.00 50.16 165 ALA A O 1
ATOM 1350 N N . LEU A 1 166 ? 1.960 -14.272 -12.101 1.00 49.50 166 LEU A N 1
ATOM 1351 C CA . LEU A 1 166 ? 2.030 -14.339 -10.639 1.00 49.50 166 LEU A CA 1
ATOM 1352 C C . LEU A 1 166 ? 3.095 -13.426 -10.035 1.00 49.50 166 LEU A C 1
ATOM 1354 O O . LEU A 1 166 ? 2.885 -12.909 -8.942 1.00 49.50 166 LEU A O 1
ATOM 1358 N N . ALA A 1 167 ? 4.201 -13.186 -10.745 1.00 49.88 167 ALA A N 1
ATOM 1359 C CA . ALA A 1 167 ? 5.238 -12.251 -10.306 1.00 49.88 167 ALA A CA 1
ATOM 1360 C C . ALA A 1 167 ? 4.740 -10.794 -10.273 1.00 49.88 167 ALA A C 1
ATOM 1362 O O . ALA A 1 167 ? 5.282 -9.975 -9.544 1.00 49.88 167 ALA A O 1
ATOM 1363 N N . ARG A 1 168 ? 3.676 -10.475 -11.024 1.00 59.31 168 ARG A N 1
ATOM 1364 C CA . ARG A 1 168 ? 3.055 -9.140 -11.072 1.00 59.31 168 ARG A CA 1
ATOM 1365 C C . ARG A 1 168 ? 1.974 -8.924 -10.005 1.00 59.31 168 ARG A C 1
ATOM 1367 O O . ARG A 1 168 ? 1.307 -7.896 -10.030 1.00 59.31 168 ARG A O 1
ATOM 1374 N N . PHE A 1 169 ? 1.764 -9.894 -9.110 1.00 66.94 169 PHE A N 1
ATOM 1375 C CA . PHE A 1 169 ? 0.759 -9.822 -8.038 1.00 66.94 169 PHE A CA 1
ATOM 1376 C C . PHE A 1 169 ? 1.357 -9.635 -6.640 1.00 66.94 169 PHE A C 1
ATOM 1378 O O . PHE A 1 169 ? 0.605 -9.626 -5.662 1.00 66.94 169 PHE A O 1
ATOM 1385 N N . ARG A 1 170 ? 2.683 -9.486 -6.551 1.00 81.44 170 ARG A N 1
ATOM 1386 C CA . ARG A 1 170 ? 3.345 -8.952 -5.365 1.00 81.44 170 ARG A CA 1
ATOM 1387 C C . ARG A 1 170 ? 3.431 -7.438 -5.516 1.00 81.44 170 ARG A C 1
ATOM 1389 O O . ARG A 1 170 ? 3.966 -6.966 -6.512 1.00 81.44 170 ARG A O 1
ATOM 1396 N N . MET A 1 171 ? 2.883 -6.721 -4.550 1.00 87.50 171 MET A N 1
ATOM 1397 C CA . MET A 1 171 ? 2.960 -5.266 -4.444 1.00 87.50 171 MET A CA 1
ATOM 1398 C C . MET A 1 171 ? 4.037 -4.907 -3.432 1.00 87.50 171 MET A C 1
ATOM 1400 O O . MET A 1 171 ? 4.086 -5.537 -2.369 1.00 87.50 171 MET A O 1
ATOM 1404 N N . ASP A 1 172 ? 4.836 -3.880 -3.712 1.00 93.06 172 ASP A N 1
ATOM 1405 C CA . ASP A 1 172 ? 5.867 -3.443 -2.768 1.00 93.06 172 ASP A CA 1
ATOM 1406 C C . ASP A 1 172 ? 5.235 -2.947 -1.462 1.00 93.06 172 ASP A C 1
ATOM 1408 O O . ASP A 1 172 ? 5.626 -3.384 -0.379 1.00 93.06 172 ASP A O 1
ATOM 1412 N N . PHE A 1 173 ? 4.208 -2.088 -1.550 1.00 96.25 173 PHE A N 1
ATOM 1413 C CA . PHE A 1 173 ? 3.441 -1.651 -0.385 1.00 96.25 173 PHE A CA 1
ATOM 1414 C C . PHE A 1 173 ? 1.936 -1.514 -0.637 1.00 96.25 173 PHE A C 1
ATOM 1416 O O . PHE A 1 173 ? 1.496 -1.059 -1.696 1.00 96.25 173 PHE A O 1
ATOM 1423 N N . LEU A 1 174 ? 1.142 -1.809 0.396 1.00 95.19 174 LEU A N 1
ATOM 1424 C CA . LEU A 1 174 ? -0.306 -1.594 0.433 1.00 95.19 174 LEU A CA 1
ATOM 1425 C C . LEU A 1 174 ? -0.703 -0.734 1.639 1.00 95.19 174 LEU A C 1
ATOM 1427 O O . LEU A 1 174 ? -0.247 -0.963 2.760 1.00 95.19 174 LEU A O 1
ATOM 1431 N N . LEU A 1 175 ? -1.636 0.191 1.416 1.00 95.06 175 LEU A N 1
ATOM 1432 C CA . LEU A 1 175 ? -2.429 0.824 2.467 1.00 95.06 175 LEU A CA 1
ATOM 1433 C C . LEU A 1 175 ? -3.909 0.506 2.262 1.00 95.06 175 LEU A C 1
ATOM 1435 O O . LEU A 1 175 ? -4.439 0.605 1.150 1.00 95.06 175 LEU A O 1
ATOM 1439 N N . LEU A 1 176 ? -4.590 0.192 3.359 1.00 92.12 176 LEU A N 1
ATOM 1440 C CA . LEU A 1 176 ? -6.039 0.026 3.401 1.00 92.12 176 LEU A CA 1
ATOM 1441 C C . LEU A 1 176 ? -6.619 1.174 4.222 1.00 92.12 176 LEU A C 1
ATOM 1443 O O . LEU A 1 176 ? -6.478 1.205 5.441 1.00 92.12 176 LEU A O 1
ATOM 1447 N N . LEU A 1 177 ? -7.216 2.137 3.530 1.00 90.81 177 LEU A N 1
ATOM 1448 C CA . LEU A 1 177 ? -7.743 3.377 4.090 1.00 90.81 177 LEU A CA 1
ATOM 1449 C C . LEU A 1 177 ? -9.253 3.275 4.358 1.00 90.81 177 LEU A C 1
ATOM 1451 O O . LEU A 1 177 ? -9.916 2.354 3.858 1.00 90.81 177 LEU A O 1
ATOM 1455 N N . PRO A 1 178 ? -9.818 4.261 5.082 1.00 85.44 178 PRO A N 1
ATOM 1456 C CA . PRO A 1 178 ? -11.256 4.402 5.214 1.00 85.44 178 PRO A CA 1
ATOM 1457 C C . PRO A 1 178 ? -11.995 4.425 3.870 1.00 85.44 178 PRO A C 1
ATOM 1459 O 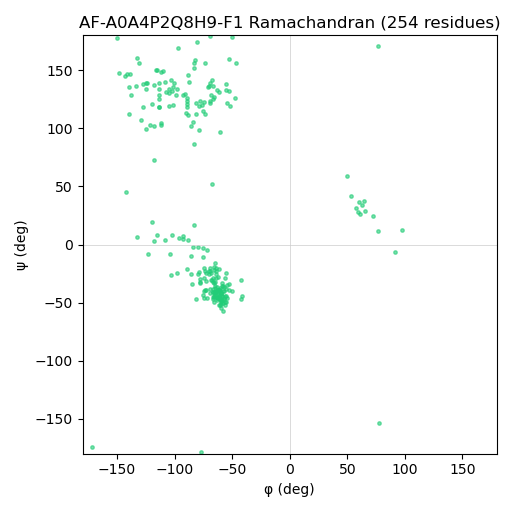O . PRO A 1 178 ? -11.425 4.716 2.814 1.00 85.44 178 PRO A O 1
ATOM 1462 N N . ALA A 1 179 ? -13.294 4.123 3.912 1.00 78.25 179 ALA A N 1
ATOM 1463 C CA . ALA A 1 179 ? -14.172 4.104 2.735 1.00 78.25 179 ALA A CA 1
ATOM 1464 C C . ALA A 1 179 ? -13.710 3.141 1.615 1.00 78.25 179 ALA A C 1
ATOM 1466 O O . ALA A 1 179 ? -13.964 3.375 0.431 1.00 78.25 179 ALA A O 1
ATOM 1467 N N . ASN A 1 180 ? -13.064 2.030 1.995 1.00 75.88 180 ASN A N 1
ATOM 1468 C CA . ASN A 1 180 ? -12.550 0.988 1.095 1.00 75.88 180 ASN A CA 1
ATOM 1469 C C . ASN A 1 180 ? -11.523 1.495 0.068 1.00 75.88 180 ASN A C 1
ATOM 1471 O O . ASN A 1 180 ? -11.386 0.922 -1.018 1.00 75.88 180 ASN A O 1
ATOM 1475 N N . VAL A 1 181 ? -10.791 2.561 0.392 1.00 85.38 181 VAL A N 1
ATOM 1476 C CA . VAL A 1 181 ? -9.690 3.041 -0.444 1.00 85.38 181 VAL A CA 1
ATOM 1477 C C . VAL A 1 181 ? -8.497 2.093 -0.284 1.00 85.38 181 VAL A C 1
ATOM 1479 O O . VAL A 1 181 ? -8.012 1.865 0.821 1.00 85.38 181 VAL A O 1
ATOM 1482 N N . ARG A 1 182 ? -8.022 1.521 -1.395 1.00 89.31 182 ARG A N 1
ATOM 1483 C CA . ARG A 1 182 ? -6.858 0.624 -1.438 1.00 89.31 182 ARG A CA 1
ATOM 1484 C C . ARG A 1 182 ? -5.758 1.312 -2.225 1.00 89.31 182 ARG A C 1
ATOM 1486 O O . ARG A 1 182 ? -5.969 1.620 -3.397 1.00 89.31 182 ARG A O 1
ATOM 1493 N N . ILE A 1 183 ? -4.623 1.568 -1.590 1.00 93.88 183 ILE A N 1
ATOM 1494 C CA . ILE A 1 183 ? -3.508 2.281 -2.214 1.00 93.88 183 ILE A CA 1
ATOM 1495 C C . ILE A 1 183 ? -2.336 1.332 -2.365 1.00 93.88 183 ILE A C 1
ATOM 1497 O O . ILE A 1 183 ? -1.889 0.764 -1.374 1.00 93.88 183 ILE A O 1
ATOM 1501 N N . VAL A 1 184 ? -1.835 1.209 -3.588 1.00 93.88 184 VAL A N 1
ATOM 1502 C CA . VAL A 1 184 ? -0.601 0.487 -3.900 1.00 93.88 184 VAL A CA 1
ATOM 1503 C C . VAL A 1 184 ? 0.503 1.504 -4.116 1.00 93.88 184 VAL A C 1
ATOM 1505 O O . VAL A 1 184 ? 0.306 2.480 -4.845 1.00 93.88 184 VAL A O 1
ATOM 1508 N N . ILE A 1 185 ? 1.651 1.281 -3.487 1.00 96.81 185 ILE A N 1
ATOM 1509 C CA . ILE A 1 185 ? 2.858 2.071 -3.717 1.00 96.81 185 ILE A CA 1
ATOM 1510 C C . ILE A 1 185 ? 3.934 1.116 -4.225 1.00 96.81 185 ILE A C 1
ATOM 1512 O O . ILE A 1 185 ? 4.274 0.175 -3.518 1.00 96.81 185 ILE A O 1
ATOM 1516 N N . GLU A 1 186 ? 4.449 1.374 -5.425 1.00 94.56 186 GLU A N 1
ATOM 1517 C CA . GLU A 1 186 ? 5.532 0.601 -6.047 1.00 94.56 186 GLU A CA 1
ATOM 1518 C C . GLU A 1 186 ? 6.817 1.427 -6.110 1.00 94.56 186 GLU A C 1
ATOM 1520 O O . GLU A 1 186 ? 6.775 2.655 -6.268 1.00 94.56 186 GLU A O 1
ATOM 1525 N N . VAL A 1 187 ? 7.961 0.753 -6.034 1.00 94.88 187 VAL A N 1
ATOM 1526 C CA . VAL A 1 187 ? 9.287 1.353 -6.168 1.00 94.88 187 VAL A CA 1
ATOM 1527 C C . VAL A 1 187 ? 10.009 0.754 -7.374 1.00 94.88 187 VAL A C 1
ATOM 1529 O O . VAL A 1 187 ? 10.580 -0.337 -7.346 1.00 94.88 187 VAL A O 1
ATOM 1532 N N . ASP A 1 188 ? 10.023 1.517 -8.461 1.00 91.12 188 ASP A N 1
ATOM 1533 C CA . ASP A 1 188 ? 10.498 1.075 -9.759 1.00 91.12 188 ASP A CA 1
ATOM 1534 C C . ASP A 1 188 ? 12.024 1.244 -9.902 1.00 91.12 188 ASP A C 1
ATOM 1536 O O . ASP A 1 188 ? 12.548 2.326 -10.179 1.00 91.12 188 ASP A O 1
ATOM 1540 N N . GLY A 1 189 ? 12.760 0.139 -9.753 1.00 87.25 189 GLY A N 1
ATOM 1541 C CA . GLY A 1 189 ? 14.174 0.020 -10.135 1.00 87.25 189 GLY A CA 1
ATOM 1542 C C . GLY A 1 189 ? 14.418 -0.235 -11.633 1.00 87.25 189 GLY A C 1
ATOM 1543 O O . GLY A 1 189 ? 13.490 -0.482 -12.405 1.00 87.25 189 GLY A O 1
ATOM 1544 N N . LYS A 1 190 ? 15.698 -0.236 -12.043 1.00 84.81 190 LYS A N 1
ATOM 1545 C CA . LYS A 1 190 ? 16.136 -0.446 -13.444 1.00 84.81 190 LYS A CA 1
ATOM 1546 C C . LYS A 1 190 ? 15.556 -1.713 -14.082 1.00 84.81 190 LYS A C 1
ATOM 1548 O O . LYS A 1 190 ? 15.135 -1.681 -15.236 1.00 84.81 190 LYS A O 1
ATOM 1553 N N . SER A 1 191 ? 15.468 -2.803 -13.318 1.00 83.38 191 SER A N 1
ATOM 1554 C CA . SER A 1 191 ? 14.950 -4.105 -13.766 1.00 83.38 191 SER A CA 1
ATOM 1555 C C . SER A 1 191 ? 13.539 -4.045 -14.369 1.00 83.38 191 SER A C 1
ATOM 1557 O O . SER A 1 191 ? 13.206 -4.883 -15.212 1.00 83.38 191 SER A O 1
ATOM 1559 N N . HIS A 1 192 ? 12.736 -3.040 -14.003 1.00 84.50 192 HIS A N 1
ATOM 1560 C CA . HIS A 1 192 ? 11.380 -2.850 -14.516 1.00 84.50 192 HIS A CA 1
ATOM 1561 C C . HIS A 1 192 ? 11.321 -2.340 -15.959 1.00 84.50 192 HIS A C 1
ATOM 1563 O O . HIS A 1 192 ? 10.323 -2.549 -16.650 1.00 84.50 192 HIS A O 1
ATOM 1569 N N . TYR A 1 193 ? 12.382 -1.695 -16.446 1.00 87.12 193 TYR A N 1
ATOM 1570 C CA . TYR A 1 193 ? 12.409 -1.094 -17.781 1.00 87.12 193 TYR A CA 1
ATOM 1571 C C . TYR A 1 193 ? 13.668 -1.428 -18.584 1.00 87.12 193 TYR A C 1
ATOM 1573 O O . TYR A 1 193 ? 13.817 -0.916 -19.693 1.00 87.12 193 TYR A O 1
ATOM 1581 N N . THR A 1 194 ? 14.548 -2.303 -18.087 1.00 89.62 194 THR A N 1
ATOM 1582 C CA . THR A 1 194 ? 15.738 -2.762 -18.818 1.00 89.62 194 THR A CA 1
ATOM 1583 C C . THR A 1 194 ? 15.720 -4.256 -19.145 1.00 89.62 194 THR A C 1
ATOM 1585 O O . THR A 1 194 ? 15.153 -5.066 -18.411 1.00 89.62 194 THR A O 1
ATOM 1588 N N . ASP A 1 195 ? 16.349 -4.650 -20.253 1.00 90.06 195 ASP A N 1
ATOM 1589 C CA . ASP A 1 195 ? 16.658 -6.045 -20.583 1.00 90.06 195 ASP A CA 1
ATOM 1590 C C . ASP A 1 195 ? 17.738 -6.624 -19.642 1.00 90.06 195 ASP A C 1
ATOM 1592 O O . ASP A 1 195 ? 18.219 -5.946 -18.731 1.00 90.06 195 ASP A O 1
ATOM 1596 N N . GLU A 1 196 ? 18.098 -7.894 -19.838 1.00 88.25 196 GLU A N 1
ATOM 1597 C CA . GLU A 1 196 ? 19.128 -8.591 -19.044 1.00 88.25 196 GLU A CA 1
ATOM 1598 C C . GLU A 1 196 ? 20.520 -7.950 -19.167 1.00 88.25 196 GLU A C 1
ATOM 1600 O O . GLU A 1 196 ? 21.348 -8.093 -18.274 1.00 88.25 196 GLU A O 1
ATOM 1605 N N . ASN A 1 197 ? 20.756 -7.183 -20.236 1.00 91.75 197 ASN A N 1
ATOM 1606 C CA . ASN A 1 197 ? 21.995 -6.445 -20.470 1.00 91.75 197 ASN A CA 1
ATOM 1607 C C . ASN A 1 197 ? 21.925 -4.999 -19.942 1.00 91.75 197 ASN A C 1
ATOM 1609 O O . ASN A 1 197 ? 22.818 -4.197 -20.218 1.00 91.75 197 ASN A O 1
ATOM 1613 N N . GLY A 1 198 ? 20.855 -4.627 -19.231 1.00 89.44 198 GLY A N 1
ATOM 1614 C CA . GLY A 1 198 ? 20.670 -3.285 -18.678 1.00 89.44 198 GLY A CA 1
ATOM 1615 C C . GLY A 1 198 ? 20.257 -2.217 -19.699 1.00 89.44 198 GLY A C 1
ATOM 1616 O O . GLY A 1 198 ? 20.258 -1.031 -19.369 1.00 89.44 198 GLY A O 1
ATOM 1617 N N . ARG A 1 199 ? 19.877 -2.592 -20.926 1.00 93.50 199 ARG A N 1
ATOM 1618 C CA . ARG A 1 199 ? 19.415 -1.648 -21.961 1.00 93.50 199 ARG A CA 1
ATOM 1619 C C . ARG A 1 199 ? 17.918 -1.421 -21.853 1.00 93.50 199 ARG A C 1
ATOM 1621 O O . ARG A 1 199 ? 17.180 -2.351 -21.548 1.00 93.50 199 ARG A O 1
ATOM 1628 N N . ALA A 1 200 ? 17.453 -0.211 -22.153 1.00 94.19 200 ALA A N 1
ATOM 1629 C CA . ALA A 1 200 ? 16.026 0.105 -22.131 1.00 94.19 200 ALA A CA 1
ATOM 1630 C C . ALA A 1 200 ? 15.204 -0.889 -22.980 1.00 94.19 200 ALA A C 1
ATOM 1632 O O . ALA A 1 200 ? 15.538 -1.178 -24.128 1.00 94.19 200 ALA A O 1
ATOM 1633 N N . CYS A 1 201 ? 14.113 -1.399 -22.409 1.00 94.88 201 CYS A N 1
ATOM 1634 C CA . CYS A 1 201 ? 13.240 -2.400 -23.007 1.00 94.88 201 CYS A CA 1
ATOM 1635 C C . CYS A 1 201 ? 11.795 -1.884 -23.036 1.00 94.88 201 CYS A C 1
ATOM 1637 O O . CYS A 1 201 ? 11.063 -1.963 -22.046 1.00 94.88 201 CYS A O 1
ATOM 1639 N N . ALA A 1 202 ? 11.369 -1.389 -24.201 1.00 93.38 202 ALA A N 1
ATOM 1640 C CA . ALA A 1 202 ? 10.026 -0.840 -24.396 1.00 93.38 202 ALA A CA 1
ATOM 1641 C C . ALA A 1 202 ? 8.916 -1.857 -24.075 1.00 93.38 202 ALA A C 1
ATOM 1643 O O . ALA A 1 202 ? 7.891 -1.491 -23.507 1.00 93.38 202 ALA A O 1
ATOM 1644 N N . THR A 1 203 ? 9.135 -3.142 -24.373 1.00 91.31 203 THR A N 1
ATOM 1645 C CA . THR A 1 203 ? 8.171 -4.214 -24.086 1.00 91.31 203 THR A CA 1
ATOM 1646 C C . THR A 1 203 ? 7.961 -4.415 -22.585 1.00 91.31 203 THR A C 1
ATOM 1648 O O . THR A 1 203 ? 6.816 -4.523 -22.146 1.00 91.31 203 THR A O 1
ATOM 1651 N N . LYS A 1 204 ? 9.036 -4.419 -21.781 1.00 88.69 204 LYS A N 1
ATOM 1652 C CA . LYS A 1 204 ? 8.930 -4.515 -20.313 1.00 88.69 204 LYS A CA 1
ATOM 1653 C C . LYS A 1 204 ? 8.198 -3.308 -19.735 1.00 88.69 204 LYS A C 1
ATOM 1655 O O . LYS A 1 204 ? 7.251 -3.481 -18.972 1.00 88.69 204 LYS A O 1
ATOM 1660 N N . TYR A 1 205 ? 8.561 -2.107 -20.185 1.00 90.88 205 TYR A N 1
ATOM 1661 C CA . TYR A 1 205 ? 7.882 -0.881 -19.775 1.00 90.88 205 TYR A CA 1
ATOM 1662 C C . TYR A 1 205 ? 6.382 -0.900 -20.124 1.00 90.88 205 TYR A C 1
ATOM 1664 O O . TYR A 1 205 ? 5.536 -0.634 -19.270 1.00 90.88 205 TYR A O 1
ATOM 1672 N N . ALA A 1 206 ? 6.025 -1.274 -21.356 1.00 91.06 206 ALA A N 1
ATOM 1673 C CA . ALA A 1 206 ? 4.630 -1.361 -21.787 1.00 91.06 206 ALA A CA 1
ATOM 1674 C C . ALA A 1 206 ? 3.832 -2.391 -20.969 1.00 91.06 206 ALA A C 1
ATOM 1676 O O . ALA A 1 206 ? 2.680 -2.134 -20.612 1.00 91.06 206 ALA A O 1
ATOM 1677 N N . ALA A 1 207 ? 4.446 -3.529 -20.634 1.00 86.38 207 ALA A N 1
ATOM 1678 C CA . ALA A 1 207 ? 3.836 -4.550 -19.790 1.00 86.38 207 ALA A CA 1
ATOM 1679 C C . ALA A 1 207 ? 3.612 -4.065 -18.347 1.00 86.38 207 ALA A C 1
ATOM 1681 O O . ALA A 1 207 ? 2.548 -4.319 -17.784 1.00 86.38 207 ALA A O 1
ATOM 1682 N N . MET A 1 208 ? 4.565 -3.324 -17.772 1.00 87.31 208 MET A N 1
ATOM 1683 C CA . MET A 1 208 ? 4.415 -2.683 -16.460 1.00 87.31 208 MET A CA 1
ATOM 1684 C C . MET A 1 208 ? 3.262 -1.674 -16.461 1.00 87.31 208 MET A C 1
ATOM 1686 O O . MET A 1 208 ? 2.408 -1.701 -15.579 1.00 87.31 208 MET A O 1
ATOM 1690 N N . MET A 1 209 ? 3.177 -0.830 -17.492 1.00 91.06 209 MET A N 1
ATOM 1691 C CA . MET A 1 209 ? 2.079 0.130 -17.637 1.00 91.06 209 MET A CA 1
ATOM 1692 C C . MET A 1 209 ? 0.721 -0.551 -17.840 1.00 91.06 209 MET A C 1
ATOM 1694 O O . MET A 1 209 ? -0.302 -0.017 -17.418 1.00 91.06 209 MET A O 1
ATOM 1698 N N . ALA A 1 210 ? 0.678 -1.717 -18.490 1.00 86.88 210 ALA A N 1
ATOM 1699 C CA . ALA A 1 210 ? -0.544 -2.515 -18.578 1.00 86.88 210 ALA A CA 1
ATOM 1700 C C . ALA A 1 210 ? -0.975 -3.045 -17.205 1.00 86.88 210 ALA A C 1
ATOM 1702 O O . ALA A 1 210 ? -2.135 -2.875 -16.843 1.00 86.88 210 ALA A O 1
ATOM 1703 N N . ALA A 1 211 ? -0.041 -3.582 -16.416 1.00 81.06 211 ALA A N 1
ATOM 1704 C CA . ALA A 1 211 ? -0.323 -4.047 -15.059 1.00 81.06 211 ALA A CA 1
ATOM 1705 C C . ALA A 1 211 ? -0.799 -2.910 -14.131 1.00 81.06 211 ALA A C 1
ATOM 1707 O O . ALA A 1 211 ? -1.739 -3.097 -13.363 1.00 81.06 211 ALA A O 1
ATOM 1708 N N . ASP A 1 212 ? -0.214 -1.711 -14.248 1.00 88.31 212 ASP A N 1
ATOM 1709 C CA . ASP A 1 212 ? -0.672 -0.517 -13.522 1.00 88.31 212 ASP A CA 1
ATOM 1710 C C . ASP A 1 212 ? -2.146 -0.202 -13.815 1.00 88.31 212 ASP A C 1
ATOM 1712 O O . ASP A 1 212 ? -2.950 -0.003 -12.901 1.00 88.31 212 ASP A O 1
ATOM 1716 N N . ARG A 1 213 ? -2.531 -0.228 -15.098 1.00 88.88 213 ARG A N 1
ATOM 1717 C CA . ARG A 1 213 ? -3.924 -0.010 -15.507 1.00 88.88 213 ARG A CA 1
ATOM 1718 C C . ARG A 1 213 ? -4.846 -1.108 -14.996 1.00 88.88 213 ARG A C 1
ATOM 1720 O O . ARG A 1 213 ? -5.934 -0.781 -14.532 1.00 88.88 213 ARG A O 1
ATOM 1727 N N . ASP A 1 214 ? -4.422 -2.368 -15.037 1.00 80.56 214 ASP A N 1
ATOM 1728 C CA . ASP A 1 214 ? -5.211 -3.487 -14.516 1.00 80.56 214 ASP A CA 1
ATOM 1729 C C . ASP A 1 214 ? -5.508 -3.311 -13.016 1.00 80.56 214 ASP A C 1
ATOM 1731 O O . ASP A 1 214 ? -6.652 -3.484 -12.594 1.00 80.56 214 ASP A O 1
ATOM 1735 N N . LEU A 1 215 ? -4.521 -2.882 -12.217 1.00 79.62 215 LEU A N 1
ATOM 1736 C CA . LEU A 1 215 ? -4.718 -2.564 -10.797 1.00 79.62 215 LEU A CA 1
ATOM 1737 C C . LEU A 1 215 ? -5.685 -1.392 -10.597 1.00 79.62 215 LEU A C 1
ATOM 1739 O O . LEU A 1 215 ? -6.604 -1.474 -9.778 1.00 79.62 215 LEU A O 1
ATOM 1743 N N . ARG A 1 216 ? -5.532 -0.314 -11.371 1.00 85.56 216 ARG A N 1
ATOM 1744 C CA . ARG A 1 216 ? -6.449 0.834 -11.299 1.00 85.56 216 ARG A CA 1
ATOM 1745 C C . ARG A 1 216 ? -7.883 0.452 -11.641 1.00 85.56 216 ARG A C 1
ATOM 1747 O O . ARG A 1 216 ? -8.807 0.839 -10.930 1.00 85.56 216 ARG A O 1
ATOM 1754 N N . LEU A 1 217 ? -8.071 -0.346 -12.690 1.00 77.94 217 LEU A N 1
ATOM 1755 C CA . LEU A 1 217 ? -9.380 -0.866 -13.090 1.00 77.94 217 LEU A CA 1
ATOM 1756 C C . LEU A 1 217 ? -9.960 -1.837 -12.051 1.00 77.94 217 LEU A C 1
ATOM 1758 O O . LEU A 1 217 ? -11.177 -1.896 -11.888 1.00 77.94 217 LEU A O 1
ATOM 1762 N N . ALA A 1 218 ? -9.111 -2.541 -11.297 1.00 72.50 218 ALA A N 1
ATOM 1763 C CA . ALA A 1 218 ? -9.518 -3.353 -10.150 1.00 72.50 218 ALA A CA 1
ATOM 1764 C C . ALA A 1 218 ? -9.869 -2.524 -8.892 1.00 72.50 218 ALA A C 1
ATOM 1766 O O . ALA A 1 218 ? -10.319 -3.087 -7.892 1.00 72.50 218 ALA A O 1
ATOM 1767 N N . GLY A 1 219 ? -9.723 -1.194 -8.937 1.00 75.62 219 GLY A N 1
ATOM 1768 C CA . GLY A 1 219 ? -10.127 -0.272 -7.871 1.00 75.62 219 GLY A CA 1
ATOM 1769 C C . GLY A 1 219 ? -9.004 0.158 -6.924 1.00 75.62 219 GLY A C 1
ATOM 1770 O O . GLY A 1 219 ? -9.299 0.737 -5.874 1.00 75.62 219 GLY A O 1
ATOM 1771 N N . TYR A 1 220 ? -7.744 -0.112 -7.275 1.00 86.38 220 TYR A N 1
ATOM 1772 C CA . TYR A 1 220 ? -6.580 0.364 -6.529 1.00 86.38 220 TYR A CA 1
ATOM 1773 C C . TYR A 1 220 ? -6.150 1.757 -7.000 1.00 86.38 220 TYR A C 1
ATOM 1775 O O . TYR A 1 220 ? -6.089 2.040 -8.195 1.00 86.38 220 TYR A O 1
ATOM 1783 N N . ASP A 1 221 ? -5.771 2.619 -6.064 1.00 92.31 221 ASP A N 1
ATOM 1784 C CA . ASP A 1 221 ? -5.024 3.830 -6.386 1.00 92.31 221 ASP A CA 1
ATOM 1785 C C . ASP A 1 221 ? -3.530 3.498 -6.379 1.00 92.31 221 ASP A C 1
ATOM 1787 O O . ASP A 1 221 ? -2.965 3.209 -5.328 1.00 92.31 221 ASP A O 1
ATOM 1791 N N . VAL A 1 222 ? -2.895 3.519 -7.552 1.00 93.25 222 VAL A N 1
ATOM 1792 C CA . VAL A 1 222 ? -1.475 3.164 -7.696 1.00 93.25 222 VAL A CA 1
ATOM 1793 C C . VAL A 1 222 ? -0.605 4.422 -7.720 1.00 93.25 222 VAL A C 1
ATOM 1795 O O . VAL A 1 222 ? -0.904 5.379 -8.445 1.00 93.25 222 VAL A O 1
ATOM 1798 N N . TYR A 1 223 ? 0.480 4.410 -6.954 1.00 96.81 223 TYR A N 1
ATOM 1799 C CA . TYR A 1 223 ? 1.531 5.426 -6.944 1.00 96.81 223 TYR A CA 1
ATOM 1800 C C . TYR A 1 223 ? 2.885 4.744 -7.129 1.00 96.81 223 TYR A C 1
ATOM 1802 O O . TYR A 1 223 ? 3.122 3.684 -6.564 1.00 96.81 223 TYR A O 1
ATOM 1810 N N . ARG A 1 224 ? 3.764 5.333 -7.939 1.00 95.19 224 ARG A N 1
ATOM 1811 C CA . ARG A 1 224 ? 5.068 4.754 -8.282 1.00 95.19 224 ARG A CA 1
ATOM 1812 C C . ARG A 1 224 ? 6.165 5.752 -7.950 1.00 95.19 224 ARG A C 1
ATOM 1814 O O . ARG A 1 224 ? 6.023 6.921 -8.302 1.00 95.19 224 ARG A O 1
ATOM 1821 N N . PHE A 1 225 ? 7.222 5.281 -7.303 1.00 95.88 225 PHE A N 1
ATOM 1822 C CA . PHE A 1 225 ? 8.470 6.010 -7.100 1.00 95.88 225 PHE A CA 1
ATOM 1823 C C . PHE A 1 225 ? 9.541 5.403 -7.993 1.00 95.88 225 PHE A C 1
ATOM 1825 O O . PHE A 1 225 ? 9.740 4.193 -7.970 1.00 95.88 225 PHE A O 1
ATOM 1832 N N . GLY A 1 226 ? 10.273 6.216 -8.743 1.00 93.75 226 GLY A N 1
ATOM 1833 C CA . GLY A 1 226 ? 11.526 5.763 -9.331 1.00 93.75 226 GLY A CA 1
ATOM 1834 C C . GLY A 1 226 ? 12.557 5.506 -8.233 1.00 93.75 226 GLY A C 1
ATOM 1835 O O . GLY A 1 226 ? 12.657 6.277 -7.283 1.00 93.75 226 GLY A O 1
ATOM 1836 N N . ALA A 1 227 ? 13.375 4.461 -8.372 1.00 91.94 227 ALA A N 1
ATOM 1837 C CA . ALA A 1 227 ? 14.450 4.170 -7.417 1.00 91.94 227 ALA A CA 1
ATOM 1838 C C . ALA A 1 227 ? 15.387 5.371 -7.173 1.00 91.94 227 ALA A C 1
ATOM 1840 O O . ALA A 1 227 ? 15.818 5.586 -6.047 1.00 91.94 227 ALA A O 1
ATOM 1841 N N . VAL A 1 228 ? 15.624 6.183 -8.211 1.00 91.06 228 VAL A N 1
ATOM 1842 C CA . VAL A 1 228 ? 16.435 7.415 -8.154 1.00 91.06 228 VAL A CA 1
ATOM 1843 C C . VAL A 1 228 ? 15.837 8.509 -7.262 1.00 91.06 228 VAL A C 1
ATOM 1845 O O . VAL A 1 228 ? 16.520 9.460 -6.906 1.00 91.06 228 VAL A O 1
ATOM 1848 N N . GLU A 1 229 ? 14.555 8.400 -6.906 1.00 92.69 229 GLU A N 1
ATOM 1849 C CA . GLU A 1 229 ? 13.891 9.307 -5.967 1.00 92.69 229 GLU A CA 1
ATOM 1850 C C . GLU A 1 229 ? 14.128 8.912 -4.500 1.00 92.69 229 GLU A C 1
ATOM 1852 O O . GLU A 1 229 ? 13.588 9.570 -3.611 1.00 92.69 229 GLU A O 1
ATOM 1857 N N . LEU A 1 230 ? 14.846 7.813 -4.247 1.00 93.69 230 LEU A N 1
ATOM 1858 C CA . LEU A 1 230 ? 14.975 7.154 -2.947 1.00 93.69 230 LEU A CA 1
ATOM 1859 C C . LEU A 1 230 ? 16.410 6.625 -2.746 1.00 93.69 230 LEU A C 1
ATOM 1861 O O . LEU A 1 230 ? 16.603 5.480 -2.330 1.00 93.69 230 LEU A O 1
ATOM 1865 N N . GLU A 1 231 ? 17.423 7.433 -3.070 1.00 87.12 231 GLU A N 1
ATOM 1866 C CA . GLU A 1 231 ? 18.839 7.026 -3.024 1.00 87.12 231 GLU A CA 1
ATOM 1867 C C . GLU A 1 231 ? 19.587 7.575 -1.805 1.00 87.12 231 GLU A C 1
ATOM 1869 O O . GLU A 1 231 ? 20.558 6.964 -1.356 1.00 87.12 231 GLU A O 1
ATOM 1874 N N . SER A 1 232 ? 19.146 8.705 -1.248 1.00 85.44 232 SER A N 1
ATOM 1875 C CA . SER A 1 232 ? 19.839 9.389 -0.155 1.00 85.44 232 SER A CA 1
ATOM 1876 C C . SER A 1 232 ? 18.900 9.789 0.979 1.00 85.44 232 SER A C 1
ATOM 1878 O O . SER A 1 232 ? 17.689 9.908 0.804 1.00 85.44 232 SER A O 1
ATOM 1880 N N . ASP A 1 233 ? 19.453 10.035 2.166 1.00 75.38 233 ASP A N 1
ATOM 1881 C CA . ASP A 1 233 ? 18.656 10.437 3.331 1.00 75.38 233 ASP A CA 1
ATOM 1882 C C . ASP A 1 233 ? 17.953 11.800 3.137 1.00 75.38 233 ASP A C 1
ATOM 1884 O O . ASP A 1 233 ? 16.925 12.052 3.768 1.00 75.38 233 ASP A O 1
ATOM 1888 N N . ASP A 1 234 ? 18.413 12.638 2.200 1.00 78.75 234 ASP A N 1
ATOM 1889 C CA . ASP A 1 234 ? 17.719 13.876 1.813 1.00 78.75 234 ASP A CA 1
ATOM 1890 C C . ASP A 1 234 ? 16.344 13.593 1.169 1.00 78.75 234 ASP A C 1
ATOM 1892 O O . ASP A 1 234 ? 15.424 14.419 1.234 1.00 78.75 234 ASP A O 1
ATOM 1896 N N . ASP A 1 235 ? 16.145 12.386 0.627 1.00 87.81 235 ASP A N 1
ATOM 1897 C CA . ASP A 1 235 ? 14.890 11.952 0.013 1.00 87.81 235 ASP A CA 1
ATOM 1898 C C . ASP A 1 235 ? 13.799 11.617 1.047 1.00 87.81 235 ASP A C 1
ATOM 1900 O O . ASP A 1 235 ? 12.616 11.525 0.699 1.00 87.81 235 ASP A O 1
ATOM 1904 N N . VAL A 1 236 ? 14.141 11.530 2.342 1.00 89.94 236 VAL A N 1
ATOM 1905 C CA . VAL A 1 236 ? 13.164 11.350 3.436 1.00 89.94 236 VAL A CA 1
ATOM 1906 C C . VAL A 1 236 ? 12.102 12.450 3.401 1.00 89.94 236 VAL A C 1
ATOM 1908 O O . VAL A 1 236 ? 10.912 12.179 3.596 1.00 89.94 236 VAL A O 1
ATOM 1911 N N . LYS A 1 237 ? 12.499 13.691 3.086 1.00 91.69 237 LYS A N 1
ATOM 1912 C CA . LYS A 1 237 ? 11.560 14.811 2.964 1.00 91.69 237 LYS A CA 1
ATOM 1913 C C . LYS A 1 237 ? 10.557 14.592 1.828 1.00 91.69 237 LYS A C 1
ATOM 1915 O O . LYS A 1 237 ? 9.377 14.886 2.008 1.00 91.69 237 LYS A O 1
ATOM 1920 N N . ARG A 1 238 ? 10.991 14.047 0.685 1.00 93.81 238 ARG A N 1
ATOM 1921 C CA . ARG A 1 238 ? 10.108 13.749 -0.457 1.00 93.81 238 ARG A CA 1
ATOM 1922 C C . ARG A 1 238 ? 9.053 12.719 -0.068 1.00 93.81 238 ARG A C 1
ATOM 1924 O O . ARG A 1 238 ? 7.871 12.926 -0.337 1.00 93.81 238 ARG A O 1
ATOM 1931 N N . VAL A 1 239 ? 9.469 11.650 0.611 1.00 95.38 239 VAL A N 1
ATOM 1932 C CA . VAL A 1 239 ? 8.554 10.615 1.112 1.00 95.38 239 VAL A CA 1
ATOM 1933 C C . VAL A 1 239 ? 7.545 11.224 2.090 1.00 95.38 239 VAL A C 1
ATOM 1935 O O . VAL A 1 239 ? 6.340 11.016 1.937 1.00 95.38 239 VAL A O 1
ATOM 1938 N N . LYS A 1 240 ? 8.006 12.038 3.047 1.00 95.19 240 LYS A N 1
ATOM 1939 C CA . LYS A 1 240 ? 7.130 12.744 3.994 1.00 95.19 240 LYS A CA 1
ATOM 1940 C C . LYS A 1 240 ? 6.083 13.605 3.289 1.00 95.19 240 LYS A C 1
ATOM 1942 O O . LYS A 1 240 ? 4.895 13.486 3.587 1.00 95.19 240 LYS A O 1
ATOM 1947 N N . ASP A 1 241 ? 6.520 14.461 2.369 1.00 95.44 241 ASP A N 1
ATOM 1948 C CA . ASP A 1 241 ? 5.645 15.392 1.655 1.00 95.44 241 ASP A CA 1
ATOM 1949 C C . ASP A 1 241 ? 4.601 14.635 0.819 1.00 95.44 241 ASP A C 1
ATOM 1951 O O . ASP A 1 241 ? 3.425 15.010 0.807 1.00 95.44 241 ASP A O 1
ATOM 1955 N N . PHE A 1 242 ? 5.002 13.528 0.182 1.00 97.00 242 PHE A N 1
ATOM 1956 C CA . PHE A 1 242 ? 4.089 12.648 -0.541 1.00 97.00 242 PHE A CA 1
ATOM 1957 C C . PHE A 1 242 ? 3.002 12.077 0.373 1.00 97.00 242 PHE A C 1
ATOM 1959 O O . PHE A 1 242 ? 1.820 12.243 0.077 1.00 97.00 242 PHE A O 1
ATOM 1966 N N . PHE A 1 243 ? 3.369 11.432 1.485 1.00 97.00 243 PHE A N 1
ATOM 1967 C CA . PHE A 1 243 ? 2.385 10.822 2.383 1.00 97.00 243 PHE A CA 1
ATOM 1968 C C . PHE A 1 243 ? 1.482 11.869 3.043 1.00 97.00 243 PHE A C 1
ATOM 1970 O O . PHE A 1 243 ? 0.281 11.640 3.164 1.00 97.00 243 PHE A O 1
ATOM 1977 N N . ALA A 1 244 ? 2.005 13.051 3.381 1.00 95.62 244 ALA A N 1
ATOM 1978 C CA . ALA A 1 244 ? 1.187 14.155 3.880 1.00 95.62 244 ALA A CA 1
ATOM 1979 C C . ALA A 1 244 ? 0.141 14.604 2.840 1.00 95.62 244 ALA A C 1
ATOM 1981 O O . ALA A 1 244 ? -1.036 14.778 3.166 1.00 95.62 244 ALA A O 1
ATOM 1982 N N . ALA A 1 245 ? 0.538 14.742 1.570 1.00 96.62 245 ALA A N 1
ATOM 1983 C CA . ALA A 1 245 ? -0.383 15.065 0.481 1.00 96.62 245 ALA A CA 1
ATOM 1984 C C . ALA A 1 245 ? -1.386 13.930 0.208 1.00 96.62 245 ALA A C 1
ATOM 1986 O O . ALA A 1 245 ? -2.564 14.196 -0.043 1.00 96.62 245 ALA A O 1
ATOM 1987 N N . LEU A 1 246 ? -0.941 12.673 0.293 1.00 96.44 246 LEU A N 1
ATOM 1988 C CA . LEU A 1 246 ? -1.766 11.478 0.140 1.00 96.44 246 LEU A CA 1
ATOM 1989 C C . LEU A 1 246 ? -2.860 11.432 1.211 1.00 96.44 246 LEU A C 1
ATOM 1991 O O . LEU A 1 246 ? -4.042 11.330 0.888 1.00 96.44 246 LEU A O 1
ATOM 1995 N N . PHE A 1 247 ? -2.485 11.574 2.480 1.00 94.50 247 PHE A N 1
ATOM 1996 C CA . PHE A 1 247 ? -3.418 11.570 3.602 1.00 94.50 247 PHE A CA 1
ATOM 1997 C C . PHE A 1 247 ? -4.388 12.742 3.538 1.00 94.50 247 PHE A C 1
ATOM 1999 O O . PHE A 1 247 ? -5.592 12.537 3.689 1.00 94.50 247 PHE A O 1
ATOM 2006 N N . LYS A 1 248 ? -3.913 13.935 3.165 1.00 93.56 248 LYS A N 1
ATOM 2007 C CA . LYS A 1 248 ? -4.787 15.080 2.895 1.00 93.56 248 LYS A CA 1
ATOM 2008 C C . LYS A 1 248 ? -5.796 14.792 1.778 1.00 93.56 248 LYS A C 1
ATOM 2010 O O . LYS A 1 248 ? -6.969 15.121 1.929 1.00 93.56 248 LYS A O 1
ATOM 2015 N N . LYS A 1 249 ? -5.369 14.171 0.670 1.00 93.56 249 LYS A N 1
ATOM 2016 C CA . LYS A 1 249 ? -6.248 13.818 -0.461 1.00 93.56 249 LYS A CA 1
ATOM 2017 C C . LYS A 1 249 ? -7.373 12.874 -0.035 1.00 93.56 249 LYS A C 1
ATOM 2019 O O . LYS A 1 249 ? -8.499 13.039 -0.498 1.00 93.56 249 LYS A O 1
ATOM 2024 N N . TYR A 1 250 ? -7.068 11.888 0.805 1.00 90.31 250 TYR A N 1
ATOM 2025 C CA . TYR A 1 250 ? -8.033 10.869 1.228 1.00 90.31 250 TYR A CA 1
ATOM 2026 C C . TYR A 1 250 ? -8.713 11.167 2.571 1.00 90.31 250 TYR A C 1
ATOM 2028 O O . TYR A 1 250 ? -9.477 10.335 3.049 1.00 90.31 250 TYR A O 1
ATOM 2036 N N . GLY A 1 251 ? -8.468 12.337 3.171 1.00 89.12 251 GLY A N 1
ATOM 2037 C CA . GLY A 1 251 ? -9.071 12.721 4.449 1.00 89.12 251 GLY A CA 1
ATOM 2038 C C . GLY A 1 251 ? -8.633 11.844 5.624 1.00 89.12 251 GLY A C 1
ATOM 2039 O O . GLY A 1 251 ? -9.397 11.663 6.565 1.00 89.12 251 GLY A O 1
ATOM 2040 N N . VAL A 1 252 ? -7.426 11.275 5.566 1.00 89.69 252 VAL A N 1
ATOM 2041 C CA . VAL A 1 252 ? -6.849 10.523 6.685 1.00 89.69 252 VAL A CA 1
ATOM 2042 C C . VAL A 1 252 ? -6.378 11.525 7.730 1.00 89.69 252 VAL A C 1
ATOM 2044 O O . VAL A 1 252 ? -5.460 12.306 7.475 1.00 89.69 252 VAL A O 1
ATOM 2047 N N . THR A 1 253 ? -7.005 11.498 8.900 1.00 80.38 253 THR A N 1
ATOM 2048 C CA . THR A 1 253 ? -6.600 12.288 10.061 1.00 80.38 253 THR A CA 1
ATOM 2049 C C . THR A 1 253 ? -5.883 11.393 11.067 1.00 80.38 253 THR A C 1
ATOM 2051 O O . THR A 1 253 ? -6.264 10.245 11.285 1.00 80.38 253 THR A O 1
ATOM 2054 N N . ALA A 1 254 ? -4.833 11.920 11.694 1.00 66.81 254 ALA A N 1
ATOM 2055 C CA . ALA A 1 254 ? -4.144 11.257 12.802 1.00 66.81 254 ALA A CA 1
ATOM 2056 C C . ALA A 1 254 ? -4.843 11.495 14.157 1.00 66.81 254 ALA A C 1
ATOM 2058 O O . ALA A 1 254 ? -4.223 11.342 15.211 1.00 66.81 254 ALA A O 1
ATOM 2059 N N . GLU A 1 255 ? -6.105 11.939 14.138 1.00 56.22 255 GLU A N 1
ATOM 2060 C CA . GLU A 1 255 ? -6.827 12.343 15.344 1.00 56.22 255 GLU A CA 1
ATOM 2061 C C . GLU A 1 255 ? -7.070 11.141 16.270 1.00 56.22 255 GLU A C 1
ATOM 2063 O O . GLU A 1 255 ? -7.369 10.029 15.823 1.00 56.22 255 GLU A O 1
ATOM 2068 N N . ARG A 1 256 ? -6.834 11.394 17.563 1.00 45.06 256 ARG A N 1
ATOM 2069 C CA . ARG A 1 256 ? -6.845 10.431 18.671 1.00 45.06 256 ARG A CA 1
ATOM 2070 C C . ARG A 1 256 ? -8.252 10.014 19.063 1.00 45.06 256 ARG A C 1
ATOM 2072 O O . ARG A 1 256 ? -9.117 10.912 19.126 1.00 45.06 256 ARG A O 1
#

Radius of gyration: 19.34 Å; Cα contacts (8 Å, |Δi|>4): 379; chains: 1; bounding box: 56×42×51 Å

Secondary structure (DSSP, 8-state):
-HHHHHHHGGGTEEEEEEEEETTEEEEEEEESSS---PPPS-EEES-SS--EEEEEETTTTEEEEEE-GGG-EEE-SPPBTTB-BHHHHHHHHHHHHT---HHHHHHHHHHHHHHHS-TT-HHHHHHHHHHHHHTTTTTTTSBP-EEEEEPP--HHHHHHH-GGGGGGGEEEEEEEEGGGEEEEEEEE-GGGTB-TTS-B-HHHHHHHHHHHHHHHHTTEEEEEEEGGGSSSGGGHHHHHHHHHHHHHHHT-----

pLDDT: mean 80.98, std 15.91, range [36.31, 97.56]

Organism: Sorangium cellulosum (NCBI:txid56)

Nearest PDB structures (foldseek):
  3l9x-assembly1_B  TM=4.258E-01  e=2.882E+00  Escherichia coli K-12
  1wtd-assembly1_B  TM=2.582E-01  e=5.535E-01  Escherichia coli
  3l9w-assembly1_B  TM=4.227E-01  e=3.242E+00  Escherichia coli K-12
  3l9w-assembly1_A  TM=4.153E-01  e=4.353E+00  Escherichia coli K-12